Protein AF-A0A858BY61-F1 (afdb_monomer_lite)

Sequence (252 aa):
MSQEKNLLHLCENCLQGLHAVMDTAKPQSANPLLNQKLFLLETALSEFQKKHIDFEQICDRLSDALYITDKDGTATYANVAYQNLRHLITSSLEEKSYLEINNPQLGSDTYTAQVLAQVLQSGKPAQIQISLSKANQTAYISASPIFDELGVLQYAAAQGCLLPAAQTASSLQNTGVTASISHEKASTDQTGQAPYTPYLERSDYSLKKSVENFEREILLDTIAQYGSKRKAAAALKMDHSTLIKKCQRYGI

Foldseek 3Di:
DDPVVVVLVVLVVVLVVVVVVQVPDDPVPNDVVVVVVSVVSVVVSVVCVVPPDPVLVVQLPDLKWKWKDWLVRATDDTHPNVVVVLCLQCVDDPDDDDPDSRDSCPPVSPQQSVQQVCCSVVVAKWKKWKQRPVVNWIKIKIKHFDADPVRHTTMIMMIMDIDDDDDDDDDDDDPDTDIDIDDDPDDDDDDDDDPDPPPDDPPPDDVVNVVLVVVVVLLVVLCVVQVDLCVSCVVVVHDSVVSVVSCVVNVD

Radius of gyration: 27.89 Å; chains: 1; bounding box: 69×52×68 Å

Organism: NCBI:txid433296

Structure (mmCIF, N/CA/C/O backbone):
data_AF-A0A858BY61-F1
#
_entry.id   AF-A0A858BY61-F1
#
loop_
_atom_site.group_PDB
_atom_site.id
_atom_site.type_symbol
_atom_site.label_atom_id
_atom_site.label_alt_id
_atom_site.label_comp_id
_atom_site.label_asym_id
_atom_site.label_entity_id
_atom_site.label_seq_id
_atom_site.pdbx_PDB_ins_code
_atom_site.Cartn_x
_atom_site.Cartn_y
_atom_site.Cartn_z
_atom_site.occupancy
_atom_site.B_iso_or_equiv
_atom_site.auth_seq_id
_atom_site.auth_comp_id
_atom_site.auth_asym_id
_atom_site.auth_atom_id
_atom_site.pdbx_PDB_model_num
ATOM 1 N N . MET A 1 1 ? 6.597 15.487 4.821 1.00 48.22 1 MET A N 1
ATOM 2 C CA . MET A 1 1 ? 5.934 14.750 5.919 1.00 48.22 1 MET A CA 1
ATOM 3 C C . MET A 1 1 ? 4.980 13.776 5.266 1.00 48.22 1 MET A C 1
ATOM 5 O O . MET A 1 1 ? 4.240 14.224 4.398 1.00 48.22 1 MET A O 1
ATOM 9 N N . SER A 1 2 ? 5.029 12.499 5.651 1.00 65.12 2 SER A N 1
ATOM 10 C CA . SER A 1 2 ? 4.109 11.480 5.135 1.00 65.12 2 SER A CA 1
ATOM 11 C C . SER A 1 2 ? 2.648 11.879 5.378 1.00 65.12 2 SER A C 1
ATOM 13 O O . SER A 1 2 ? 2.346 12.531 6.385 1.00 65.12 2 SER A O 1
ATOM 15 N N . GLN A 1 3 ? 1.739 11.494 4.476 1.00 66.62 3 GLN A N 1
ATOM 16 C CA . GLN A 1 3 ? 0.297 11.749 4.614 1.00 66.62 3 GLN A CA 1
ATOM 17 C C . GLN A 1 3 ? -0.254 11.242 5.958 1.00 66.62 3 GLN A C 1
ATOM 19 O O . GLN A 1 3 ? -1.082 11.909 6.578 1.00 66.62 3 GLN A O 1
ATOM 24 N N . GLU A 1 4 ? 0.272 10.123 6.458 1.00 70.31 4 GLU A N 1
ATOM 25 C CA . GLU A 1 4 ? -0.122 9.530 7.739 1.00 70.31 4 GLU A CA 1
ATOM 26 C C . GLU A 1 4 ? 0.279 10.405 8.935 1.00 70.31 4 GLU A C 1
ATOM 28 O O . GLU A 1 4 ? -0.506 10.588 9.864 1.00 70.31 4 GLU A O 1
ATOM 33 N N . LYS A 1 5 ? 1.464 11.032 8.889 1.00 71.94 5 LYS A N 1
ATOM 34 C CA . LYS A 1 5 ? 1.922 11.967 9.934 1.00 71.94 5 LYS A CA 1
ATOM 35 C C . LYS A 1 5 ? 1.088 13.245 9.968 1.00 71.94 5 LYS A C 1
ATOM 37 O O . LYS A 1 5 ? 0.823 13.765 11.049 1.00 71.94 5 LYS A O 1
ATOM 42 N N . ASN A 1 6 ? 0.643 13.730 8.809 1.00 74.19 6 ASN A N 1
ATOM 43 C CA . ASN A 1 6 ? -0.253 14.886 8.739 1.00 74.19 6 ASN A CA 1
ATOM 44 C C . ASN A 1 6 ? -1.627 14.566 9.344 1.00 74.19 6 ASN A C 1
ATOM 46 O O . ASN A 1 6 ? -2.168 15.381 10.090 1.00 74.19 6 ASN A O 1
ATOM 50 N N . LEU A 1 7 ? -2.174 13.380 9.049 1.00 77.50 7 LEU A N 1
ATOM 51 C CA . LEU A 1 7 ?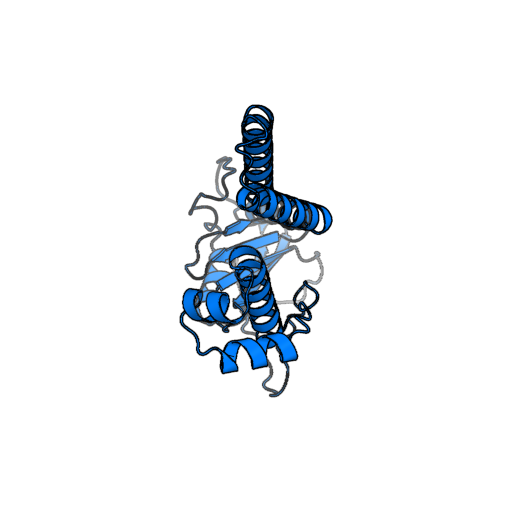 -3.442 12.927 9.620 1.00 77.50 7 LEU A CA 1
ATOM 52 C C . LEU A 1 7 ? -3.334 12.750 11.139 1.00 77.50 7 LEU A C 1
ATOM 54 O O . LEU A 1 7 ? -4.205 13.216 11.869 1.00 77.50 7 LEU A O 1
ATOM 58 N N . LEU A 1 8 ? -2.240 12.151 11.617 1.00 79.94 8 LEU A N 1
ATOM 59 C CA . LEU A 1 8 ? -1.971 11.999 13.044 1.00 79.94 8 LEU A CA 1
ATOM 60 C C . LEU A 1 8 ? -1.918 13.356 13.755 1.00 79.94 8 LEU A C 1
ATOM 62 O O . LEU A 1 8 ? -2.596 13.558 14.760 1.00 79.94 8 LEU A O 1
ATOM 66 N N . HIS A 1 9 ? -1.169 14.305 13.192 1.00 80.56 9 HIS A N 1
ATOM 67 C CA . HIS A 1 9 ? -1.045 15.643 13.754 1.00 80.56 9 HIS A CA 1
ATOM 68 C C . HIS A 1 9 ? -2.387 16.391 13.762 1.00 80.56 9 HIS A C 1
ATOM 70 O O . HIS A 1 9 ? -2.724 17.067 14.733 1.00 80.56 9 HIS A O 1
ATOM 76 N N . LEU A 1 10 ? -3.199 16.236 12.710 1.00 81.69 10 LEU A N 1
ATOM 77 C CA . LEU A 1 10 ? -4.560 16.771 12.679 1.00 81.69 10 LEU A CA 1
ATOM 78 C C . LEU A 1 10 ? -5.419 16.170 13.801 1.00 81.69 10 LEU A C 1
ATOM 80 O O . LEU A 1 10 ? -6.094 16.913 14.512 1.00 81.69 10 LEU A O 1
ATOM 84 N N . CYS A 1 11 ? -5.371 14.850 13.986 1.00 81.25 11 CYS A N 1
ATOM 85 C CA . CYS A 1 11 ? -6.100 14.167 15.050 1.00 81.25 11 CYS A CA 1
ATOM 86 C C . CYS A 1 11 ? -5.673 14.645 16.446 1.00 81.25 11 CYS A C 1
ATOM 88 O O . CYS A 1 11 ? -6.544 14.918 17.270 1.00 81.25 11 CYS A O 1
ATOM 90 N N . GLU A 1 12 ? -4.372 14.803 16.698 1.00 82.56 12 GLU A N 1
ATOM 91 C CA . GLU A 1 12 ? -3.832 15.352 17.951 1.00 82.56 12 GLU A CA 1
ATOM 92 C C . GLU A 1 12 ? -4.334 16.775 18.215 1.00 82.56 12 GLU A C 1
ATOM 94 O O . GLU A 1 12 ? -4.811 17.074 19.311 1.00 82.56 12 GLU A O 1
ATOM 99 N N . ASN A 1 13 ? -4.288 17.638 17.197 1.00 82.25 13 ASN A N 1
ATOM 100 C CA . ASN A 1 13 ? -4.757 19.018 17.298 1.00 82.25 13 ASN A CA 1
ATOM 101 C C . ASN A 1 13 ? -6.265 19.081 17.590 1.00 82.25 13 ASN A C 1
ATOM 103 O O . ASN A 1 13 ? -6.707 19.860 18.438 1.00 82.25 13 ASN A O 1
ATOM 107 N N . CYS A 1 14 ? -7.067 18.237 16.932 1.00 79.69 14 CYS A N 1
ATOM 108 C CA . CYS A 1 14 ? -8.494 18.117 17.226 1.00 79.69 14 CYS A CA 1
ATOM 109 C C . CYS A 1 14 ? -8.743 17.642 18.665 1.00 79.69 14 CYS A C 1
ATOM 111 O O . CYS A 1 14 ? -9.635 18.166 19.331 1.00 79.69 14 CYS A O 1
ATOM 113 N N . LEU A 1 15 ? -7.948 16.691 19.158 1.00 81.62 15 LEU A N 1
ATOM 114 C CA . LEU A 1 15 ? -8.041 16.174 20.523 1.00 81.62 15 LEU A CA 1
ATOM 115 C C . LEU A 1 15 ? -7.732 17.241 21.571 1.00 81.62 15 LEU A C 1
ATOM 117 O O . LEU A 1 15 ? -8.506 17.421 22.508 1.00 81.62 15 LEU A O 1
ATOM 121 N N . GLN A 1 16 ? -6.651 17.998 21.378 1.00 82.25 16 GLN A N 1
ATOM 122 C CA . GLN A 1 16 ? -6.298 19.119 22.251 1.00 82.25 16 GLN A CA 1
ATOM 123 C C . GLN A 1 16 ? -7.399 20.188 22.277 1.00 82.25 16 GLN A C 1
ATOM 125 O O . GLN A 1 16 ? -7.751 20.691 23.344 1.00 82.25 16 GLN A O 1
ATOM 130 N N . GLY A 1 17 ? -7.989 20.498 21.117 1.00 78.81 17 GLY A N 1
ATOM 131 C CA . GLY A 1 17 ? -9.119 21.424 21.025 1.00 78.81 17 GLY A CA 1
ATOM 132 C C . GLY A 1 17 ? -10.359 20.930 21.777 1.00 78.81 17 GLY A C 1
ATOM 133 O O . GLY A 1 17 ? -11.008 21.711 22.472 1.00 78.81 17 GLY A O 1
ATOM 134 N N . LEU A 1 18 ? -10.673 19.634 21.684 1.00 78.75 18 LEU A N 1
ATOM 135 C CA . LEU A 1 18 ? -11.795 19.026 22.405 1.00 78.75 18 LEU A CA 1
ATOM 136 C C . LEU A 1 18 ? -11.588 19.048 23.924 1.00 78.75 18 LEU A C 1
ATOM 138 O O . LEU A 1 18 ? -12.524 19.393 24.644 1.00 78.75 18 LEU A O 1
ATOM 142 N N . HIS A 1 19 ? -10.372 18.764 24.400 1.00 77.56 19 HIS A N 1
ATOM 143 C CA . HIS A 1 19 ? -10.018 18.884 25.820 1.00 77.56 19 HIS A CA 1
ATOM 144 C C . HIS A 1 19 ? -10.221 20.302 26.343 1.00 77.56 19 HIS A C 1
ATOM 146 O O . HIS A 1 19 ? -10.918 20.492 27.334 1.00 77.56 19 HIS A O 1
ATOM 152 N N . ALA A 1 20 ? -9.731 21.314 25.624 1.00 78.88 20 ALA A N 1
ATOM 153 C CA . ALA A 1 20 ? -9.897 22.711 26.026 1.00 78.88 20 ALA A CA 1
ATOM 154 C C . ALA A 1 20 ? -11.379 23.135 26.129 1.00 78.88 20 ALA A C 1
ATOM 156 O O . ALA A 1 20 ? -11.766 23.900 27.017 1.00 78.88 20 ALA A O 1
ATOM 157 N N . VAL A 1 21 ? -12.237 22.626 25.238 1.00 76.50 21 VAL A N 1
ATOM 158 C CA . VAL A 1 21 ? -13.689 22.875 25.289 1.00 76.50 21 VAL A CA 1
ATOM 159 C C . VAL A 1 21 ? -14.344 22.129 26.456 1.00 76.50 21 VAL A C 1
ATOM 161 O O . VAL A 1 21 ? -15.248 22.663 27.097 1.00 76.50 21 VAL A O 1
ATOM 164 N N . MET A 1 22 ? -13.893 20.914 26.765 1.00 70.94 22 MET A N 1
ATOM 165 C CA . MET A 1 22 ? -14.404 20.147 27.902 1.00 70.94 22 MET A CA 1
ATOM 166 C C . MET A 1 22 ? -13.992 20.740 29.250 1.00 70.94 22 MET A C 1
ATOM 168 O O . MET A 1 22 ? -14.831 20.825 30.145 1.00 70.94 22 MET A O 1
ATOM 172 N N . ASP A 1 23 ? -12.755 21.216 29.377 1.00 71.50 23 ASP A N 1
ATOM 173 C CA . ASP A 1 23 ? -12.234 21.834 30.602 1.00 71.50 23 ASP A CA 1
ATOM 174 C C . ASP A 1 23 ? -12.918 23.172 30.922 1.00 71.50 23 ASP A C 1
ATOM 176 O O . ASP A 1 23 ? -13.022 23.579 32.081 1.00 71.50 23 ASP A O 1
ATOM 180 N N . THR A 1 24 ? -13.424 23.863 29.896 1.00 71.62 24 THR A N 1
ATOM 181 C CA . THR A 1 24 ? -14.172 25.122 30.041 1.00 71.62 24 THR A CA 1
ATOM 182 C C . THR A 1 24 ? -15.675 24.915 30.274 1.00 71.62 24 THR A C 1
ATOM 184 O O . THR A 1 24 ? -16.364 25.841 30.718 1.00 71.62 24 THR A O 1
ATOM 187 N N . ALA A 1 25 ? -16.204 23.709 30.040 1.00 62.19 25 ALA A N 1
ATOM 188 C CA . ALA A 1 25 ? -17.599 23.369 30.298 1.00 62.19 25 ALA A CA 1
ATOM 189 C C . ALA A 1 25 ? -17.826 23.044 31.789 1.00 62.19 25 ALA A C 1
ATOM 191 O O . ALA A 1 25 ? -17.128 22.235 32.392 1.00 62.19 25 ALA A O 1
ATOM 192 N N . LYS A 1 26 ? -18.842 23.654 32.422 1.00 57.12 26 LYS A N 1
ATOM 193 C CA . LYS A 1 26 ? -19.169 23.379 33.837 1.00 57.12 26 LYS A CA 1
ATOM 194 C C . LYS A 1 26 ? -19.436 21.873 34.062 1.00 57.12 26 LYS A C 1
ATOM 196 O O . LYS A 1 26 ? -20.177 21.273 33.273 1.00 57.12 26 LYS A O 1
ATOM 201 N N . PRO A 1 27 ? -18.977 21.284 35.187 1.00 54.31 27 PRO A N 1
ATOM 202 C CA . PRO A 1 27 ? -18.987 19.833 35.437 1.00 54.31 27 PRO A CA 1
ATOM 203 C C . PRO A 1 27 ? -20.379 19.177 35.447 1.00 54.31 27 PRO A C 1
ATOM 205 O O . PRO A 1 27 ? -20.492 17.968 35.288 1.00 54.31 27 PRO A O 1
ATOM 208 N N . GLN A 1 28 ? -21.459 19.954 35.576 1.00 49.53 28 GLN A N 1
ATOM 209 C CA . GLN A 1 28 ? -22.841 19.453 35.525 1.00 49.53 28 GLN A CA 1
ATOM 210 C C . GLN A 1 28 ? -23.359 19.182 34.094 1.00 49.53 28 GLN A C 1
ATOM 212 O O . GLN A 1 28 ? -24.451 18.645 33.941 1.00 49.53 28 GLN A O 1
ATOM 217 N N . SER A 1 29 ? -22.591 19.538 33.053 1.00 53.06 29 SER A N 1
ATOM 218 C CA . SER A 1 29 ? -22.928 19.326 31.630 1.00 53.06 29 SER A CA 1
ATOM 219 C C . SER A 1 29 ? -22.009 18.332 30.908 1.00 53.06 29 SER A C 1
ATOM 221 O O . SER A 1 29 ? -22.183 18.098 29.711 1.00 53.06 29 SER A O 1
ATOM 223 N N . ALA A 1 30 ? -21.041 17.743 31.622 1.00 56.12 30 ALA A N 1
ATOM 224 C CA . ALA A 1 30 ? -20.099 16.779 31.066 1.00 56.12 30 ALA A CA 1
ATOM 225 C C . ALA A 1 30 ? -20.862 15.546 30.565 1.00 56.12 30 ALA A C 1
ATOM 227 O O . ALA A 1 30 ? -21.375 14.747 31.347 1.00 56.12 30 ALA A O 1
ATOM 228 N N . ASN A 1 31 ? -20.984 15.425 29.245 1.00 67.69 31 ASN A N 1
ATOM 229 C CA . ASN A 1 31 ? -21.703 14.334 28.612 1.00 67.69 31 ASN A CA 1
ATOM 230 C C . ASN A 1 31 ? -20.851 13.052 28.730 1.00 67.69 31 ASN A C 1
ATOM 232 O O . ASN A 1 31 ? -19.810 12.971 28.076 1.00 67.69 31 ASN A O 1
ATOM 236 N N . PRO A 1 32 ? -21.250 12.045 29.529 1.00 68.31 32 PRO A N 1
ATOM 237 C CA . PRO A 1 32 ? -20.443 10.841 29.747 1.00 68.31 32 PRO A CA 1
ATOM 238 C C . PRO A 1 32 ? -20.153 10.080 28.445 1.00 68.31 32 PRO A C 1
ATOM 240 O O . PRO A 1 32 ? -19.083 9.492 28.303 1.00 68.31 32 PRO A O 1
ATOM 243 N N . LEU A 1 33 ? -21.051 10.172 27.457 1.00 67.81 33 LEU A N 1
ATOM 244 C CA . LEU A 1 33 ? -20.854 9.609 26.121 1.00 67.81 33 LEU A CA 1
ATOM 245 C C . LEU A 1 33 ? -19.715 10.306 25.358 1.00 67.81 33 LEU A C 1
ATOM 247 O O . LEU A 1 33 ? -18.998 9.665 24.593 1.00 67.81 33 LEU A O 1
ATOM 251 N N . LEU A 1 34 ? -19.544 11.618 25.547 1.00 71.50 34 LEU A N 1
ATOM 252 C CA . LEU A 1 34 ? -18.467 12.378 24.912 1.00 71.50 34 LEU A CA 1
ATOM 253 C C . LEU A 1 34 ? -17.109 11.992 25.510 1.00 71.50 34 LEU A C 1
ATOM 255 O O . LEU A 1 34 ? -16.178 11.727 24.756 1.00 71.50 34 LEU A O 1
ATOM 259 N N . ASN A 1 35 ? -17.030 11.856 26.838 1.00 69.81 35 ASN A N 1
ATOM 260 C CA . ASN A 1 35 ? -15.817 11.407 27.531 1.00 69.81 35 ASN A CA 1
ATOM 261 C C . ASN A 1 35 ? -15.410 9.989 27.108 1.00 69.81 35 ASN A C 1
ATOM 263 O O . ASN A 1 35 ? -14.238 9.730 26.852 1.00 69.81 35 ASN A O 1
ATOM 267 N N . GLN A 1 36 ? -16.381 9.080 26.983 1.00 71.94 36 GLN A N 1
ATOM 268 C CA . GLN A 1 36 ? -16.137 7.721 26.497 1.00 71.94 36 GLN A CA 1
ATOM 269 C C . GLN A 1 36 ? -15.587 7.724 25.064 1.00 71.94 36 GLN A C 1
ATOM 271 O O . GLN A 1 36 ? -14.609 7.037 24.777 1.00 71.94 36 GLN A O 1
ATOM 276 N N . LYS A 1 37 ? -16.181 8.515 24.160 1.00 75.56 37 LYS A N 1
ATOM 277 C CA . LYS A 1 37 ? -15.697 8.633 22.776 1.00 75.56 37 LYS A CA 1
ATOM 278 C C . LYS A 1 37 ? -14.300 9.246 22.693 1.00 75.56 37 LYS A C 1
ATOM 280 O O . LYS A 1 37 ? -13.506 8.796 21.871 1.00 75.56 37 LYS A O 1
ATOM 285 N N . LEU A 1 38 ? -14.003 10.235 23.535 1.00 77.62 38 LEU A N 1
ATOM 286 C CA . LEU A 1 38 ? -12.684 10.859 23.597 1.00 77.62 38 LEU A CA 1
ATOM 287 C C . LEU A 1 38 ? -11.625 9.849 24.040 1.00 77.62 38 LEU A C 1
ATOM 289 O O . LEU A 1 38 ? -10.630 9.674 23.348 1.00 77.62 38 LEU A O 1
ATOM 293 N N . PHE A 1 39 ? -11.902 9.099 25.107 1.00 74.62 39 PHE A N 1
ATOM 294 C CA . PHE A 1 39 ? -11.016 8.046 25.599 1.00 74.62 39 PHE A CA 1
ATOM 295 C C . PHE A 1 39 ? -10.723 6.966 24.542 1.00 74.62 39 PHE A C 1
ATOM 297 O O . PHE A 1 39 ? -9.579 6.534 24.385 1.00 74.62 39 PHE A O 1
ATOM 304 N N . LEU A 1 40 ? -11.740 6.533 23.785 1.00 74.94 40 LEU A N 1
ATOM 305 C CA . LEU A 1 40 ? -11.555 5.569 22.692 1.00 74.94 40 LEU A CA 1
ATOM 306 C C . LEU A 1 40 ? -10.652 6.129 21.585 1.00 74.94 40 LEU A C 1
ATOM 308 O O . LEU A 1 40 ? -9.782 5.415 21.089 1.00 74.94 40 LEU A O 1
ATOM 312 N N . LEU A 1 41 ? -10.833 7.402 21.223 1.00 79.06 41 LEU A N 1
ATOM 313 C CA . LEU A 1 41 ? -10.005 8.072 20.221 1.00 79.06 41 LEU A CA 1
ATOM 314 C C . LEU A 1 41 ? -8.549 8.214 20.691 1.00 79.06 41 LEU A C 1
ATOM 316 O O . LEU A 1 41 ? -7.634 7.916 19.929 1.00 79.06 41 LEU A O 1
ATOM 320 N N . GLU A 1 42 ? -8.329 8.612 21.945 1.00 77.94 42 GLU A N 1
ATOM 321 C CA . GLU A 1 42 ? -6.993 8.704 22.553 1.00 77.94 42 GLU A CA 1
ATOM 322 C C . GLU A 1 42 ? -6.284 7.356 22.584 1.00 77.94 42 GLU A C 1
ATOM 324 O O . GLU A 1 42 ? -5.109 7.256 22.231 1.00 77.94 42 GLU A O 1
ATOM 329 N N . THR A 1 43 ? -7.009 6.311 22.985 1.00 76.75 43 THR A N 1
ATOM 330 C CA . THR A 1 43 ? -6.475 4.950 23.041 1.00 76.75 43 THR A CA 1
ATOM 331 C C . THR A 1 43 ? -6.068 4.488 21.645 1.00 76.75 43 THR A C 1
ATOM 333 O O . THR A 1 43 ? -4.935 4.049 21.460 1.00 76.75 43 THR A O 1
ATOM 336 N N . ALA A 1 44 ? -6.943 4.661 20.649 1.00 76.31 44 ALA A N 1
ATOM 337 C CA . ALA A 1 44 ? -6.660 4.289 19.265 1.00 76.31 44 ALA A CA 1
ATOM 338 C C . ALA A 1 44 ? -5.457 5.054 18.686 1.00 76.31 44 ALA A C 1
ATOM 340 O O . ALA A 1 44 ? -4.604 4.452 18.037 1.00 76.31 44 ALA A O 1
ATOM 341 N N . LEU A 1 45 ? -5.342 6.359 18.953 1.00 81.38 45 LEU A N 1
ATOM 342 C CA . LEU A 1 45 ? -4.200 7.159 18.498 1.00 81.38 45 LEU A CA 1
ATOM 343 C C . LEU A 1 45 ? -2.903 6.772 19.204 1.00 81.38 45 LEU A C 1
ATOM 345 O O . LEU A 1 45 ? -1.869 6.671 18.550 1.00 81.38 45 LEU A O 1
ATOM 349 N N . SER A 1 46 ? -2.946 6.504 20.512 1.00 77.12 46 SER A N 1
ATOM 350 C CA . SER A 1 46 ? -1.774 6.036 21.257 1.00 77.12 46 SER A CA 1
ATOM 351 C C . SER A 1 46 ? -1.299 4.672 20.758 1.00 77.12 46 SER A C 1
ATOM 353 O O . SER A 1 46 ? -0.096 4.448 20.613 1.00 77.12 46 SER A O 1
ATOM 355 N N . GLU A 1 47 ? -2.224 3.750 20.479 1.00 77.94 47 GLU A N 1
ATOM 356 C CA . GLU A 1 47 ? -1.890 2.454 19.887 1.00 77.94 47 GLU A CA 1
ATOM 357 C C . GLU A 1 47 ? -1.310 2.603 18.484 1.00 77.94 47 GLU A C 1
ATOM 359 O O . GLU A 1 47 ? -0.291 1.974 18.189 1.00 77.94 47 GLU A O 1
ATOM 364 N N . PHE A 1 48 ? -1.911 3.461 17.654 1.00 78.44 48 PHE A N 1
ATOM 365 C CA . PHE A 1 48 ? -1.395 3.764 16.328 1.00 78.44 48 PHE A CA 1
ATOM 366 C C . PHE A 1 48 ? 0.028 4.313 16.428 1.00 78.44 48 PHE A C 1
ATOM 368 O O . PHE A 1 48 ? 0.927 3.709 15.869 1.00 78.44 48 PHE A O 1
ATOM 375 N N . GLN A 1 49 ? 0.286 5.355 17.222 1.00 77.38 49 GLN A N 1
ATOM 376 C CA . GLN A 1 49 ? 1.629 5.924 17.411 1.00 77.38 49 GLN A CA 1
ATOM 377 C C . GLN A 1 49 ? 2.675 4.897 17.857 1.00 77.38 49 GLN A C 1
ATOM 379 O O . GLN A 1 49 ? 3.809 4.928 17.387 1.00 77.38 49 GLN A O 1
ATOM 384 N N . LYS A 1 50 ? 2.314 3.991 18.774 1.00 77.81 50 LYS A N 1
ATOM 385 C CA . LYS A 1 50 ? 3.240 2.971 19.294 1.00 77.81 50 LYS A CA 1
ATOM 386 C C . LYS A 1 50 ? 3.587 1.904 18.262 1.00 77.81 50 LYS A C 1
ATOM 388 O O . LYS A 1 50 ? 4.690 1.369 18.305 1.00 77.81 50 LYS A O 1
ATOM 393 N N . LYS A 1 51 ? 2.632 1.547 17.402 1.00 79.38 51 LYS A N 1
ATOM 394 C CA . LYS A 1 51 ? 2.777 0.473 16.408 1.00 79.38 51 LYS A CA 1
ATOM 395 C C . LYS A 1 51 ? 3.072 0.993 15.002 1.00 79.38 51 LYS A C 1
ATOM 397 O O . LYS A 1 51 ? 3.340 0.189 14.115 1.00 79.38 51 LYS A O 1
ATOM 402 N N . HIS A 1 52 ? 2.994 2.305 14.790 1.00 80.88 52 HIS A N 1
ATOM 403 C CA . HIS A 1 52 ? 3.154 2.929 13.485 1.00 80.88 52 HIS A CA 1
ATOM 404 C C . HIS A 1 52 ? 4.574 2.721 12.971 1.00 80.88 52 HIS A C 1
ATOM 406 O O . HIS A 1 52 ? 5.558 2.995 13.658 1.00 80.88 52 HIS A O 1
ATOM 412 N N . ILE A 1 53 ? 4.655 2.237 11.737 1.00 81.69 53 ILE A N 1
ATOM 413 C CA . ILE A 1 53 ? 5.890 2.112 10.982 1.00 81.69 53 ILE A CA 1
ATOM 414 C C . ILE A 1 53 ? 5.732 3.012 9.763 1.00 81.69 53 ILE A C 1
ATOM 416 O O . ILE A 1 53 ? 4.848 2.799 8.938 1.00 81.69 53 ILE A O 1
ATOM 420 N N . ASP A 1 54 ? 6.603 4.011 9.650 1.00 82.94 54 ASP A N 1
ATOM 421 C CA . ASP A 1 54 ? 6.636 4.916 8.504 1.00 82.94 54 ASP A CA 1
ATOM 422 C C . ASP A 1 54 ? 7.298 4.209 7.308 1.00 82.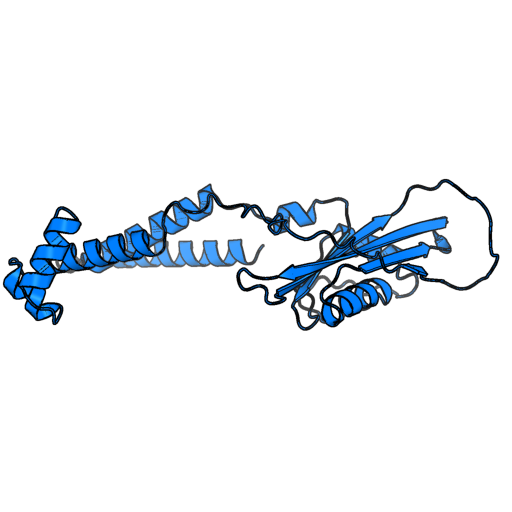94 54 ASP A C 1
ATOM 424 O O . ASP A 1 54 ? 8.511 4.293 7.095 1.00 82.94 54 ASP A O 1
ATOM 428 N N . PHE A 1 55 ? 6.499 3.448 6.557 1.00 84.38 55 PHE A N 1
ATOM 429 C CA . PHE A 1 55 ? 6.976 2.707 5.388 1.00 84.38 55 PHE A CA 1
ATOM 430 C C . PHE A 1 55 ? 7.490 3.625 4.281 1.00 84.38 55 PHE A C 1
ATOM 432 O O . PHE A 1 55 ? 8.424 3.235 3.586 1.00 84.38 55 PHE A O 1
ATOM 439 N N . GLU A 1 56 ? 6.942 4.835 4.146 1.00 84.56 56 GLU A N 1
ATOM 440 C CA . GLU A 1 56 ? 7.437 5.845 3.206 1.00 84.56 56 GLU A CA 1
ATOM 441 C C . GLU A 1 56 ? 8.891 6.197 3.545 1.00 84.56 56 GLU A C 1
ATOM 443 O O . GLU A 1 56 ? 9.779 6.063 2.705 1.00 84.56 56 GLU A O 1
ATOM 448 N N . GLN A 1 57 ? 9.172 6.502 4.818 1.00 84.94 57 GLN A N 1
ATOM 449 C CA . GLN A 1 57 ? 10.532 6.777 5.284 1.00 84.94 57 GLN A CA 1
ATOM 450 C C . GLN A 1 57 ? 11.482 5.580 5.122 1.00 84.94 57 GLN A C 1
ATOM 452 O O . GLN A 1 57 ? 12.668 5.778 4.839 1.00 84.94 57 GLN A O 1
ATOM 457 N N . ILE A 1 58 ? 11.005 4.352 5.341 1.00 89.00 58 ILE A N 1
ATOM 458 C CA . ILE A 1 58 ? 11.819 3.145 5.143 1.00 89.00 58 ILE A CA 1
ATOM 459 C C . ILE A 1 58 ? 12.149 2.973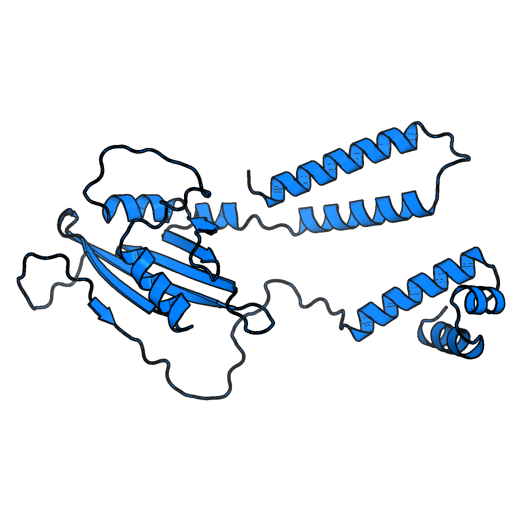 3.659 1.00 89.00 58 ILE A C 1
ATOM 461 O O . ILE A 1 58 ? 13.321 2.833 3.311 1.00 89.00 58 ILE A O 1
ATOM 465 N N . CYS A 1 59 ? 11.136 3.019 2.792 1.00 88.81 59 CYS A N 1
ATOM 466 C CA . CYS A 1 59 ? 11.280 2.814 1.353 1.00 88.81 59 CYS A CA 1
ATOM 467 C C . CYS A 1 59 ? 12.138 3.901 0.693 1.00 88.81 59 CYS A C 1
ATOM 469 O O . CYS A 1 59 ? 12.930 3.593 -0.201 1.00 88.81 59 CYS A O 1
ATOM 471 N N . ASP A 1 60 ? 12.073 5.139 1.191 1.00 87.06 60 ASP A N 1
ATOM 472 C CA . ASP A 1 60 ? 12.916 6.256 0.746 1.00 87.06 60 ASP A CA 1
ATOM 473 C C . ASP A 1 60 ? 14.411 6.019 0.985 1.00 87.06 60 ASP A C 1
ATOM 475 O O . ASP A 1 60 ? 15.247 6.608 0.299 1.00 87.06 60 ASP A O 1
ATOM 479 N N . ARG A 1 61 ? 14.761 5.159 1.950 1.00 88.62 61 ARG A N 1
ATOM 480 C CA . ARG A 1 61 ? 16.150 4.821 2.293 1.00 88.62 61 ARG A CA 1
ATOM 481 C C . ARG A 1 61 ? 16.646 3.518 1.671 1.00 88.62 61 ARG A C 1
ATOM 483 O O . ARG A 1 61 ? 17.821 3.193 1.849 1.00 88.62 61 ARG A O 1
ATOM 490 N N . LEU A 1 62 ? 15.791 2.769 0.976 1.00 89.94 62 LEU A N 1
ATOM 491 C CA . LEU A 1 62 ? 16.209 1.557 0.275 1.00 89.94 62 LEU A CA 1
ATOM 492 C C . LEU A 1 62 ? 17.096 1.907 -0.927 1.00 89.94 62 LEU A C 1
ATOM 494 O O . LEU A 1 62 ? 16.896 2.923 -1.590 1.00 89.94 62 LEU A O 1
ATOM 498 N N . SER A 1 63 ? 18.090 1.056 -1.196 1.00 88.56 63 SER A N 1
ATOM 499 C CA . SER A 1 63 ? 19.018 1.219 -2.325 1.00 88.56 63 SER A CA 1
ATOM 500 C C . SER A 1 63 ? 18.357 0.991 -3.678 1.00 88.56 63 SER A C 1
ATOM 502 O O . SER A 1 63 ? 18.794 1.551 -4.682 1.00 88.56 63 SER A O 1
ATOM 504 N N . ASP A 1 64 ? 17.334 0.146 -3.699 1.00 89.06 64 ASP A N 1
ATOM 505 C CA . ASP A 1 64 ? 16.668 -0.283 -4.916 1.00 89.06 64 ASP A CA 1
ATOM 506 C C . ASP A 1 64 ? 15.617 0.745 -5.317 1.00 89.06 64 ASP A C 1
ATOM 508 O O . ASP A 1 64 ? 14.901 1.295 -4.477 1.00 89.06 64 ASP A O 1
ATOM 512 N N . ALA A 1 65 ? 15.526 1.005 -6.619 1.00 90.44 65 ALA A N 1
ATOM 513 C CA . ALA A 1 65 ? 14.516 1.888 -7.167 1.00 90.44 65 ALA A CA 1
ATOM 514 C C . ALA A 1 65 ? 13.139 1.263 -6.971 1.00 90.44 65 ALA A C 1
ATOM 516 O O . ALA A 1 65 ? 12.924 0.141 -7.413 1.00 90.44 65 ALA A O 1
ATOM 517 N N . LEU A 1 66 ? 12.213 1.992 -6.354 1.00 92.00 66 LEU A N 1
ATOM 518 C CA . LEU A 1 66 ? 10.825 1.582 -6.180 1.00 92.00 66 LEU A CA 1
ATOM 519 C C . LEU A 1 66 ? 9.900 2.596 -6.841 1.00 92.00 66 LEU A C 1
ATOM 521 O O . LEU A 1 66 ? 10.030 3.801 -6.615 1.00 92.00 66 LEU A O 1
ATOM 525 N N . TYR A 1 67 ? 8.948 2.091 -7.618 1.00 89.19 67 TYR A N 1
ATOM 526 C CA . TYR A 1 67 ? 7.906 2.881 -8.259 1.00 89.19 67 TYR A CA 1
ATOM 527 C C . TYR A 1 67 ? 6.582 2.126 -8.215 1.00 89.19 67 TYR A C 1
ATOM 529 O O . TYR A 1 67 ? 6.510 0.976 -8.637 1.00 89.19 67 TYR A O 1
ATOM 537 N N . ILE A 1 68 ? 5.533 2.757 -7.704 1.00 90.44 68 ILE A N 1
ATOM 538 C CA . ILE A 1 68 ? 4.226 2.131 -7.504 1.00 90.44 68 ILE A CA 1
ATOM 539 C C . ILE A 1 68 ? 3.171 2.954 -8.231 1.00 90.44 68 ILE A C 1
ATOM 541 O O . ILE A 1 68 ? 3.182 4.187 -8.171 1.00 90.44 68 ILE A O 1
ATOM 545 N N . THR A 1 69 ? 2.250 2.264 -8.898 1.00 86.38 69 THR A N 1
ATOM 546 C CA . THR A 1 69 ? 1.043 2.852 -9.477 1.00 86.38 69 THR A CA 1
ATOM 547 C C . THR A 1 69 ? -0.203 2.244 -8.865 1.00 86.38 69 THR A C 1
ATOM 549 O O . THR A 1 69 ? -0.184 1.103 -8.400 1.00 86.38 69 THR A O 1
ATOM 552 N N . ASP A 1 70 ? -1.312 2.971 -8.926 1.00 86.44 70 ASP A N 1
ATOM 553 C CA . ASP A 1 70 ? -2.632 2.371 -8.779 1.00 86.44 70 ASP A CA 1
ATOM 554 C C . ASP A 1 70 ? -2.972 1.459 -9.975 1.00 86.44 70 ASP A C 1
ATOM 556 O O . ASP A 1 70 ? -2.216 1.329 -10.948 1.00 86.44 70 ASP A O 1
ATOM 560 N N . LYS A 1 71 ? -4.130 0.803 -9.882 1.00 86.25 71 LYS A N 1
ATOM 561 C CA . LYS A 1 71 ? -4.700 -0.060 -10.926 1.00 86.25 71 LYS A CA 1
ATOM 562 C C . LYS A 1 71 ? -4.957 0.641 -12.269 1.00 86.25 71 LYS A C 1
ATOM 564 O O . LYS A 1 71 ? -5.075 -0.044 -13.281 1.00 86.25 71 LYS A O 1
ATOM 569 N N . ASP A 1 72 ? -5.062 1.970 -12.278 1.00 82.75 72 ASP A N 1
ATOM 570 C CA . ASP A 1 72 ? -5.320 2.780 -13.471 1.00 82.75 72 ASP A CA 1
ATOM 571 C C . ASP A 1 72 ? -4.003 3.291 -14.097 1.00 82.75 72 ASP A C 1
ATOM 573 O O . ASP A 1 72 ? -4.009 3.938 -15.146 1.00 82.75 72 ASP A O 1
ATOM 577 N N . GLY A 1 73 ? -2.858 2.954 -13.490 1.00 76.69 73 GLY A N 1
ATOM 578 C CA . GLY A 1 73 ? -1.525 3.347 -13.943 1.00 76.69 73 GLY A CA 1
ATOM 579 C C . GLY A 1 73 ? -1.083 4.726 -13.453 1.00 76.69 73 GLY A C 1
ATOM 580 O O . GLY A 1 73 ? -0.054 5.229 -13.905 1.00 76.69 73 GLY A O 1
ATOM 581 N N . THR A 1 74 ? -1.817 5.339 -12.524 1.00 80.25 74 THR A N 1
ATOM 582 C CA . THR A 1 74 ? -1.427 6.610 -11.908 1.00 80.25 74 THR A CA 1
ATOM 583 C C . THR A 1 74 ? -0.353 6.358 -10.862 1.00 80.25 74 THR A C 1
ATOM 585 O O . THR A 1 74 ? -0.513 5.497 -10.000 1.00 80.25 74 THR A O 1
ATOM 588 N N . ALA A 1 75 ? 0.741 7.116 -10.913 1.00 81.94 75 ALA A N 1
ATOM 589 C CA . ALA A 1 75 ? 1.807 7.028 -9.922 1.00 81.94 75 ALA A CA 1
ATOM 590 C C . ALA A 1 75 ? 1.278 7.333 -8.512 1.00 81.94 75 ALA A C 1
ATOM 592 O O . ALA A 1 75 ? 0.644 8.364 -8.298 1.00 81.94 75 ALA A O 1
ATOM 593 N N . THR A 1 76 ? 1.570 6.456 -7.554 1.00 83.44 76 THR A N 1
ATOM 594 C CA . THR A 1 76 ? 1.207 6.626 -6.139 1.00 83.44 76 THR A CA 1
ATOM 595 C C . THR A 1 76 ? 2.429 6.793 -5.247 1.00 83.44 76 THR A C 1
ATOM 597 O O . THR A 1 76 ? 2.343 7.460 -4.218 1.00 83.44 76 THR A O 1
ATOM 600 N N . TYR A 1 77 ? 3.577 6.229 -5.633 1.00 86.06 77 TYR A N 1
ATOM 601 C CA . TYR A 1 77 ? 4.819 6.347 -4.874 1.00 86.06 77 TYR A CA 1
ATOM 602 C C . TYR A 1 77 ? 6.051 6.166 -5.765 1.00 86.06 77 TYR A C 1
ATOM 604 O O . TYR A 1 77 ? 6.053 5.347 -6.683 1.00 86.06 77 TYR A O 1
ATOM 612 N N . ALA A 1 78 ? 7.117 6.907 -5.467 1.00 86.12 78 ALA A N 1
ATOM 613 C CA . ALA A 1 78 ? 8.433 6.713 -6.059 1.00 86.12 78 ALA A CA 1
ATOM 614 C C . ALA A 1 78 ? 9.513 7.122 -5.055 1.00 86.12 78 ALA A C 1
ATOM 616 O O . ALA A 1 78 ? 9.506 8.260 -4.580 1.00 86.12 78 ALA A O 1
ATOM 617 N N . ASN A 1 79 ? 10.446 6.219 -4.759 1.00 87.44 79 ASN A N 1
ATOM 618 C CA . ASN A 1 79 ? 11.502 6.498 -3.789 1.00 87.44 79 ASN A CA 1
ATOM 619 C C . ASN A 1 79 ? 12.679 7.281 -4.405 1.00 87.44 79 ASN A C 1
ATOM 621 O O . ASN A 1 79 ? 12.779 7.477 -5.621 1.00 87.44 79 ASN A O 1
ATOM 625 N N . VAL A 1 80 ? 13.615 7.714 -3.557 1.00 86.94 80 VAL A N 1
ATOM 626 C CA . VAL A 1 80 ? 14.813 8.461 -3.984 1.00 86.94 80 VAL A CA 1
ATOM 627 C C . VAL A 1 80 ? 15.689 7.641 -4.941 1.00 86.94 80 VAL A C 1
ATOM 629 O O . VAL A 1 80 ? 16.196 8.171 -5.932 1.00 86.94 80 VAL A O 1
ATOM 632 N N . ALA A 1 81 ? 15.846 6.338 -4.694 1.00 88.12 81 ALA A N 1
ATOM 633 C CA . ALA A 1 81 ? 16.627 5.458 -5.561 1.00 88.12 81 ALA A CA 1
ATOM 634 C C . ALA A 1 81 ? 16.060 5.377 -6.988 1.00 88.12 81 ALA A C 1
ATOM 636 O O . ALA A 1 81 ? 16.828 5.354 -7.952 1.00 88.12 81 ALA A O 1
ATOM 637 N N . TYR A 1 82 ? 14.734 5.423 -7.146 1.00 88.31 82 TYR A N 1
ATOM 638 C CA . TYR A 1 82 ? 14.094 5.482 -8.457 1.00 88.31 82 TYR A CA 1
ATOM 639 C C . TYR A 1 82 ? 14.427 6.762 -9.212 1.00 88.31 82 TYR A C 1
ATOM 641 O O . TYR A 1 82 ? 14.756 6.703 -10.395 1.00 88.31 82 TYR A O 1
ATOM 649 N N . GLN A 1 83 ? 14.410 7.911 -8.536 1.00 81.69 83 GLN A N 1
ATOM 650 C CA . GLN A 1 83 ? 14.785 9.181 -9.160 1.00 81.69 83 GLN A CA 1
ATOM 651 C C . GLN A 1 83 ? 16.225 9.112 -9.690 1.00 81.69 83 GLN A C 1
ATOM 653 O O . GLN A 1 83 ? 16.476 9.432 -10.852 1.00 81.69 83 GLN A O 1
ATOM 658 N N . ASN A 1 84 ? 17.148 8.573 -8.887 1.00 83.75 84 ASN A N 1
ATOM 659 C CA . ASN A 1 84 ? 18.544 8.372 -9.281 1.00 83.75 84 ASN A CA 1
ATOM 660 C C . ASN A 1 84 ? 18.685 7.432 -10.490 1.00 83.75 84 ASN A C 1
ATOM 662 O O . ASN A 1 84 ? 19.387 7.758 -11.448 1.00 83.75 84 ASN A O 1
ATOM 666 N N . LEU A 1 85 ? 17.996 6.285 -10.476 1.00 81.00 85 LEU A N 1
ATOM 667 C CA . LEU A 1 85 ? 18.016 5.331 -11.587 1.00 81.00 85 LEU A CA 1
ATOM 668 C C . LEU A 1 85 ? 17.428 5.947 -12.867 1.00 81.00 85 LEU A C 1
ATOM 670 O O . LEU A 1 85 ? 18.009 5.817 -13.946 1.00 81.00 85 LEU A O 1
ATOM 674 N N . ARG A 1 86 ? 16.316 6.680 -12.751 1.00 78.81 86 ARG A N 1
ATOM 675 C CA . ARG A 1 86 ? 15.660 7.363 -13.872 1.00 78.81 86 ARG A CA 1
ATOM 676 C C . ARG A 1 86 ? 16.577 8.380 -14.542 1.00 78.81 86 ARG A C 1
ATOM 678 O O . ARG A 1 86 ? 16.578 8.455 -15.773 1.00 78.81 86 ARG A O 1
ATOM 685 N N . HIS A 1 87 ? 17.364 9.130 -13.769 1.00 76.06 87 HIS A N 1
ATOM 686 C CA . HIS A 1 87 ? 18.352 10.067 -14.313 1.00 76.06 87 HIS A CA 1
ATOM 687 C C . HIS A 1 87 ? 19.425 9.365 -15.161 1.00 76.06 87 HIS A C 1
ATOM 689 O O . HIS A 1 87 ? 19.878 9.925 -16.156 1.00 76.06 87 HIS A O 1
ATOM 695 N N . LEU A 1 88 ? 19.798 8.129 -14.819 1.00 72.69 88 LEU A N 1
ATOM 696 C CA . LEU A 1 88 ? 20.760 7.339 -15.594 1.00 72.69 88 LEU A CA 1
ATOM 697 C C . LEU A 1 88 ? 20.146 6.762 -16.879 1.00 72.69 88 LEU A C 1
ATOM 699 O O . LEU A 1 88 ? 20.809 6.713 -17.916 1.00 72.69 88 LEU A O 1
ATOM 703 N N . ILE A 1 89 ? 18.880 6.342 -16.819 1.00 68.12 89 ILE A N 1
ATOM 704 C CA . ILE A 1 89 ? 18.142 5.774 -17.959 1.00 68.12 89 ILE A CA 1
ATOM 705 C C . ILE A 1 89 ? 17.757 6.869 -18.971 1.00 68.12 89 ILE A C 1
ATOM 707 O O . ILE A 1 89 ? 17.895 6.691 -20.185 1.00 68.12 89 ILE A O 1
ATOM 711 N N . THR A 1 90 ? 17.308 8.029 -18.489 1.00 63.59 90 THR A N 1
ATOM 712 C CA . THR A 1 90 ? 16.810 9.137 -19.318 1.00 63.59 90 THR A CA 1
ATOM 713 C C . THR A 1 90 ? 17.970 10.041 -19.727 1.00 63.59 90 THR A C 1
ATOM 715 O O . THR A 1 90 ? 18.156 11.135 -19.208 1.00 63.59 90 THR A O 1
ATOM 718 N N . SER A 1 91 ? 18.793 9.585 -20.671 1.00 53.31 91 SER A N 1
ATOM 719 C CA . SER A 1 91 ? 20.032 10.283 -21.052 1.00 53.31 91 SER A CA 1
ATOM 720 C C . SER A 1 91 ? 19.861 11.536 -21.938 1.00 53.31 91 SER A C 1
ATOM 722 O O . SER A 1 91 ? 20.800 11.961 -22.619 1.00 53.31 91 SER A O 1
ATOM 724 N N . SER A 1 92 ? 18.670 12.125 -21.930 1.00 47.66 92 SER A N 1
ATOM 725 C CA . SER A 1 92 ? 18.313 13.372 -22.596 1.00 47.66 92 SER A CA 1
ATOM 726 C C . SER A 1 92 ? 17.090 13.931 -21.889 1.00 47.66 92 SER A C 1
ATOM 728 O O . SER A 1 92 ? 16.001 13.412 -22.101 1.00 47.66 92 SER A O 1
ATOM 730 N N . LEU A 1 93 ? 17.274 14.926 -21.030 1.00 41.56 93 LEU A N 1
ATOM 731 C CA . LEU A 1 93 ? 16.320 15.999 -20.762 1.00 41.56 93 LEU A CA 1
ATOM 732 C C . LEU A 1 93 ? 17.029 16.973 -19.824 1.00 41.56 93 LEU A C 1
ATOM 734 O O . LEU A 1 93 ? 17.392 16.633 -18.699 1.00 41.56 93 LEU A O 1
ATOM 738 N N . GLU A 1 94 ? 17.293 18.157 -20.364 1.00 38.56 94 GLU A N 1
ATOM 739 C CA . GLU A 1 94 ? 17.752 19.324 -19.627 1.00 38.56 94 GLU A CA 1
ATOM 740 C C . GLU A 1 94 ? 16.903 19.532 -18.370 1.00 38.56 94 GLU A C 1
ATOM 742 O O . GLU A 1 94 ? 15.692 19.297 -18.369 1.00 38.56 94 GLU A O 1
ATOM 747 N N . GLU A 1 95 ? 17.595 19.958 -17.317 1.00 38.06 95 GLU A N 1
ATOM 748 C CA . GLU A 1 95 ? 17.097 20.430 -16.029 1.00 38.06 95 GLU A CA 1
ATOM 749 C C . GLU A 1 95 ? 15.603 20.770 -15.998 1.00 38.06 95 GLU A C 1
ATOM 751 O O . GLU A 1 95 ? 15.181 21.889 -16.290 1.00 38.06 95 GLU A O 1
ATOM 756 N N . LYS A 1 96 ? 14.792 19.824 -15.530 1.00 36.31 96 LYS A N 1
ATOM 757 C CA . LYS A 1 96 ? 13.506 20.141 -14.909 1.00 36.31 96 LYS A CA 1
ATOM 758 C C . LYS A 1 96 ? 13.399 19.379 -13.601 1.00 36.31 96 LYS A C 1
ATOM 760 O O . LYS A 1 96 ? 12.819 18.302 -13.515 1.00 36.31 96 LYS A O 1
ATOM 765 N N . SER A 1 97 ? 14.040 19.974 -12.598 1.00 43.75 97 SER A N 1
ATOM 766 C CA . SER A 1 97 ? 13.794 19.753 -11.174 1.00 43.75 97 SER A CA 1
ATOM 767 C C . SER A 1 97 ? 12.294 19.750 -10.909 1.00 43.75 97 SER A C 1
ATOM 769 O O . SER A 1 97 ? 11.699 20.817 -10.978 1.00 43.75 97 SER A O 1
ATOM 771 N N . TYR A 1 98 ? 11.684 18.600 -10.615 1.00 37.66 98 TYR A N 1
ATOM 772 C CA . TYR A 1 98 ? 10.321 18.572 -10.081 1.00 37.66 98 TYR A CA 1
ATOM 773 C C . TYR A 1 98 ? 10.135 17.406 -9.112 1.00 37.66 98 TYR A C 1
ATOM 775 O O . TYR A 1 98 ? 9.765 16.292 -9.475 1.00 37.66 98 TYR A O 1
ATOM 783 N N . LEU A 1 99 ? 10.389 17.728 -7.846 1.00 37.31 99 LEU A N 1
ATOM 784 C CA . LEU A 1 99 ? 9.704 17.145 -6.704 1.00 37.31 99 LEU A CA 1
ATOM 785 C C . LEU A 1 99 ? 8.214 17.468 -6.842 1.00 37.31 99 LEU A C 1
ATOM 787 O O . LEU A 1 99 ? 7.837 18.616 -6.655 1.00 37.31 99 LEU A O 1
ATOM 791 N N . GLU A 1 100 ? 7.391 16.480 -7.183 1.00 38.84 100 GLU A N 1
ATOM 792 C CA . GLU A 1 100 ? 6.004 16.375 -6.719 1.00 38.84 100 GLU A CA 1
ATOM 793 C C . GLU A 1 100 ? 5.437 15.011 -7.136 1.00 38.84 100 GLU A C 1
ATOM 795 O O . GLU A 1 100 ? 5.297 14.699 -8.318 1.00 38.84 100 GLU A O 1
ATOM 800 N N . ILE A 1 101 ? 5.091 14.199 -6.135 1.00 46.41 101 ILE A N 1
ATOM 801 C CA . ILE A 1 101 ? 4.501 12.853 -6.261 1.00 46.41 101 ILE A CA 1
ATOM 802 C C . ILE A 1 101 ? 3.116 12.909 -6.954 1.00 46.41 101 ILE A C 1
ATOM 804 O O . ILE A 1 101 ? 2.590 11.892 -7.384 1.00 46.41 101 ILE A O 1
ATOM 808 N N . ASN A 1 102 ? 2.568 14.113 -7.169 1.00 40.69 102 ASN A N 1
ATOM 809 C CA . ASN A 1 102 ? 1.294 14.367 -7.846 1.00 40.69 102 ASN A CA 1
ATOM 810 C C . ASN A 1 102 ? 1.431 14.767 -9.326 1.00 40.69 102 ASN A C 1
ATOM 812 O O . ASN A 1 102 ? 0.453 15.216 -9.926 1.00 40.69 102 ASN A O 1
ATOM 816 N N . ASN A 1 103 ? 2.618 14.649 -9.932 1.00 46.44 103 ASN A N 1
ATOM 817 C CA . ASN A 1 103 ? 2.787 14.961 -11.348 1.00 46.44 103 ASN A CA 1
ATOM 818 C C . ASN A 1 103 ? 2.593 13.696 -12.215 1.00 46.44 103 ASN A C 1
ATOM 820 O O . ASN A 1 103 ? 3.462 12.821 -12.204 1.00 46.44 103 ASN A O 1
ATOM 824 N N . PRO A 1 104 ? 1.525 13.595 -13.033 1.00 45.16 104 PRO A N 1
ATOM 825 C CA . PRO A 1 104 ? 1.303 12.467 -13.949 1.00 45.16 104 PRO A CA 1
ATOM 826 C C . PRO A 1 104 ? 2.415 12.280 -15.005 1.00 45.16 104 PRO A C 1
ATOM 828 O O . PRO A 1 104 ? 2.413 11.296 -15.737 1.00 45.16 104 PRO A O 1
ATOM 831 N N . GLN A 1 105 ? 3.403 13.182 -15.077 1.00 45.12 105 GLN A N 1
ATOM 832 C CA . GLN A 1 105 ? 4.615 13.035 -15.896 1.00 45.12 105 GLN A CA 1
ATOM 833 C C . GLN A 1 105 ? 5.765 12.273 -15.200 1.00 45.12 105 GLN A C 1
ATOM 835 O O . GLN A 1 105 ? 6.841 12.093 -15.783 1.00 45.12 105 GLN A O 1
ATOM 840 N N . LEU A 1 106 ? 5.578 11.799 -13.961 1.00 45.91 106 LEU A N 1
ATOM 841 C CA . LEU A 1 106 ? 6.596 11.030 -13.233 1.00 45.91 106 LEU A CA 1
ATOM 842 C C . LEU A 1 106 ? 6.853 9.633 -13.846 1.00 45.91 106 LEU A C 1
ATOM 844 O O . LEU A 1 106 ? 7.874 9.024 -13.544 1.00 45.91 106 LEU A O 1
ATOM 848 N N . GLY A 1 107 ? 5.980 9.161 -14.744 1.00 46.84 107 GLY A N 1
ATOM 849 C CA . GLY A 1 107 ? 6.113 7.899 -15.490 1.00 46.84 107 GLY A CA 1
ATOM 850 C C . GLY A 1 107 ? 6.660 8.035 -16.918 1.00 46.84 107 GLY A C 1
ATOM 851 O O . GLY A 1 107 ? 6.363 7.198 -17.762 1.00 46.84 107 GLY A O 1
ATOM 852 N N . SER A 1 108 ? 7.387 9.111 -17.248 1.00 48.56 108 SER A N 1
ATOM 853 C CA . SER A 1 108 ? 7.845 9.341 -18.632 1.00 48.56 108 SER A CA 1
ATOM 854 C C . SER A 1 108 ? 9.121 8.594 -19.040 1.00 48.56 108 SER A C 1
ATOM 856 O O . SER A 1 108 ? 9.559 8.744 -20.182 1.00 48.56 108 SER A O 1
ATOM 858 N N . ASP A 1 109 ? 9.734 7.792 -18.163 1.00 62.03 109 ASP A N 1
ATOM 859 C CA . ASP A 1 109 ? 10.735 6.831 -18.616 1.00 62.03 109 ASP A CA 1
ATOM 860 C C . ASP A 1 109 ? 10.015 5.634 -19.254 1.00 62.03 109 ASP A C 1
ATOM 862 O O . ASP A 1 109 ? 9.293 4.859 -18.629 1.00 62.03 109 ASP A O 1
ATOM 866 N N . THR A 1 110 ? 10.200 5.498 -20.564 1.00 65.12 110 THR A N 1
ATOM 867 C CA . THR A 1 110 ? 9.442 4.560 -21.405 1.00 65.12 110 THR A CA 1
ATOM 868 C C . THR A 1 110 ? 9.509 3.112 -20.922 1.00 65.12 110 THR A C 1
ATOM 870 O O . THR A 1 110 ? 8.609 2.332 -21.206 1.00 65.12 110 THR A O 1
ATOM 873 N N . TYR A 1 111 ? 10.561 2.748 -20.191 1.00 81.00 111 TYR A N 1
ATOM 874 C CA . TYR A 1 111 ? 10.823 1.383 -19.754 1.00 81.00 111 TYR A CA 1
ATOM 875 C C . TYR A 1 111 ? 10.028 0.983 -18.506 1.00 81.00 111 TYR A C 1
ATOM 877 O O . TYR A 1 111 ? 9.365 -0.055 -18.519 1.00 81.00 111 TYR A O 1
ATOM 885 N N . THR A 1 112 ? 10.036 1.805 -17.453 1.00 81.69 112 THR A N 1
ATOM 886 C CA . THR A 1 112 ? 9.258 1.533 -16.232 1.00 81.69 112 THR A CA 1
ATOM 887 C C . THR A 1 112 ? 7.762 1.540 -16.547 1.00 81.69 112 THR A C 1
ATOM 889 O O . THR A 1 112 ? 7.036 0.618 -16.171 1.00 81.69 112 THR A O 1
ATOM 892 N N . ALA A 1 113 ? 7.307 2.507 -17.350 1.00 78.88 113 ALA A N 1
ATOM 893 C CA . ALA A 1 113 ? 5.929 2.545 -17.832 1.00 78.88 113 ALA A CA 1
ATOM 894 C C . ALA A 1 113 ? 5.552 1.295 -18.648 1.00 78.88 113 ALA A C 1
ATOM 896 O O . ALA A 1 113 ? 4.452 0.764 -18.500 1.00 78.88 113 ALA A O 1
ATOM 897 N N . GLN A 1 114 ? 6.464 0.787 -19.483 1.00 81.81 114 GLN A N 1
ATOM 898 C CA . GLN A 1 114 ? 6.220 -0.407 -20.291 1.00 81.81 114 GLN A CA 1
ATOM 899 C C . GLN A 1 114 ? 6.039 -1.664 -19.434 1.00 81.81 114 GLN A C 1
ATOM 901 O O . GLN A 1 114 ? 5.103 -2.428 -19.680 1.00 81.81 114 GLN A O 1
ATOM 906 N N . VAL A 1 115 ? 6.909 -1.896 -18.445 1.00 85.62 115 VAL A N 1
ATOM 907 C CA . VAL A 1 115 ? 6.803 -3.090 -17.593 1.00 85.62 115 VAL A CA 1
ATOM 908 C C . VAL A 1 115 ? 5.553 -3.027 -16.706 1.00 85.62 115 VAL A C 1
ATOM 910 O O . VAL A 1 115 ? 4.850 -4.026 -16.570 1.00 85.62 115 VAL A O 1
ATOM 913 N N . LEU A 1 116 ? 5.193 -1.843 -16.198 1.00 86.75 116 LEU A N 1
ATOM 914 C CA . LEU A 1 116 ? 3.968 -1.644 -15.417 1.00 86.75 116 LEU A CA 1
ATOM 915 C C . LEU A 1 116 ? 2.705 -1.827 -16.258 1.00 86.75 116 LEU A C 1
ATOM 917 O O . LEU A 1 116 ? 1.785 -2.512 -15.821 1.00 86.75 116 LEU A O 1
ATOM 921 N N . ALA A 1 117 ? 2.666 -1.298 -17.485 1.00 83.12 117 ALA A N 1
ATOM 922 C CA . ALA A 1 117 ? 1.532 -1.500 -18.386 1.00 83.12 117 ALA A CA 1
ATOM 923 C C . ALA A 1 117 ? 1.288 -2.991 -18.672 1.00 83.12 117 ALA A C 1
ATOM 925 O O . ALA A 1 117 ? 0.140 -3.430 -18.710 1.00 83.12 117 ALA A O 1
ATOM 926 N N . GLN A 1 118 ? 2.352 -3.790 -18.816 1.00 83.81 118 GLN A N 1
ATOM 927 C CA . GLN A 1 118 ? 2.225 -5.242 -18.973 1.00 83.81 118 GLN A CA 1
ATOM 928 C C . GLN A 1 118 ? 1.641 -5.907 -17.727 1.00 83.81 118 GLN A C 1
ATOM 930 O O . GLN A 1 118 ? 0.764 -6.763 -17.854 1.00 83.81 118 GLN A O 1
ATOM 935 N N . VAL A 1 119 ? 2.093 -5.518 -16.534 1.00 88.56 119 VAL A N 1
ATOM 936 C CA . VAL A 1 119 ? 1.555 -6.041 -15.270 1.00 88.56 119 VAL A CA 1
ATOM 937 C C . VAL A 1 119 ? 0.078 -5.684 -15.114 1.00 88.56 119 VAL A C 1
ATOM 939 O O . VAL A 1 119 ? -0.728 -6.567 -14.833 1.00 88.56 119 VAL A O 1
ATOM 942 N N . LEU A 1 120 ? -0.292 -4.425 -15.358 1.00 85.56 120 LEU A N 1
ATOM 943 C CA . LEU A 1 120 ? -1.671 -3.944 -15.241 1.00 85.56 120 LEU A CA 1
ATOM 944 C C . LEU A 1 120 ? -2.613 -4.643 -16.235 1.00 85.56 120 LEU A C 1
ATOM 946 O O . LEU A 1 120 ? -3.734 -4.992 -15.880 1.00 85.56 120 LEU A O 1
ATOM 950 N N . GLN A 1 121 ? -2.153 -4.896 -17.464 1.00 84.25 121 GLN A N 1
ATOM 951 C CA . GLN A 1 121 ? -2.949 -5.582 -18.489 1.00 84.25 121 GLN A CA 1
ATOM 952 C C . GLN A 1 121 ? -3.050 -7.094 -18.261 1.00 84.25 121 GLN A C 1
ATOM 954 O O . GLN A 1 121 ? -4.091 -7.693 -18.523 1.00 84.25 121 GLN A O 1
ATOM 959 N N . SER A 1 122 ? -1.960 -7.733 -17.828 1.00 86.00 122 SER A N 1
ATOM 960 C CA . SER A 1 122 ? -1.888 -9.196 -17.727 1.00 86.00 122 SER A CA 1
ATOM 961 C C . SER A 1 122 ? -2.269 -9.743 -16.354 1.00 86.00 122 SER A C 1
ATOM 963 O O . SER A 1 122 ? -2.573 -10.932 -16.243 1.00 86.00 122 SER A O 1
ATOM 965 N N . GLY A 1 123 ? -2.207 -8.912 -15.309 1.00 86.06 123 GLY A N 1
ATOM 966 C CA . GLY A 1 123 ? -2.312 -9.343 -13.917 1.00 86.06 123 GLY A CA 1
ATOM 967 C C . GLY A 1 123 ? -1.181 -10.285 -13.488 1.00 86.06 123 GLY A C 1
ATOM 968 O O . GLY A 1 123 ? -1.356 -11.047 -12.539 1.00 86.06 123 GLY A O 1
ATOM 969 N N . LYS A 1 124 ? -0.042 -10.292 -14.196 1.00 89.31 124 LYS A N 1
ATOM 970 C CA . LYS A 1 124 ? 1.110 -11.173 -13.943 1.00 89.31 124 LYS A CA 1
ATOM 971 C C . LYS A 1 124 ? 2.402 -10.364 -13.815 1.00 89.31 124 LYS A C 1
ATOM 973 O O . LYS A 1 124 ? 2.481 -9.290 -14.404 1.00 89.31 124 LYS A O 1
ATOM 978 N N . PRO A 1 125 ? 3.418 -10.870 -13.090 1.00 90.75 125 PRO A N 1
ATOM 979 C CA . PRO A 1 125 ? 4.731 -10.236 -13.039 1.00 90.75 125 PRO A CA 1
ATOM 980 C C . PRO A 1 125 ? 5.373 -10.094 -14.426 1.00 90.75 125 PRO A C 1
ATOM 982 O O . PRO A 1 125 ? 5.169 -10.937 -15.304 1.00 90.75 125 PRO A O 1
ATOM 985 N N . ALA A 1 126 ? 6.169 -9.043 -14.607 1.00 84.50 126 ALA A N 1
ATOM 986 C CA . ALA A 1 126 ? 6.919 -8.777 -15.833 1.00 84.50 126 ALA A CA 1
ATOM 987 C C . ALA A 1 126 ? 8.304 -8.203 -15.509 1.00 84.50 126 ALA A C 1
ATOM 989 O O . ALA A 1 126 ? 8.503 -7.614 -14.448 1.00 84.50 126 ALA A O 1
ATOM 990 N N . GLN A 1 127 ? 9.264 -8.357 -16.423 1.00 90.69 127 GLN A N 1
ATOM 991 C CA . GLN A 1 127 ? 10.619 -7.837 -16.244 1.00 90.69 127 GLN A CA 1
ATOM 992 C C . GLN A 1 127 ? 11.262 -7.434 -17.568 1.00 90.69 127 GLN A C 1
ATOM 994 O O . GLN A 1 127 ? 10.953 -7.995 -18.624 1.00 90.69 127 GLN A O 1
ATOM 999 N N . ILE A 1 128 ? 12.190 -6.485 -17.492 1.00 84.75 128 ILE A N 1
ATOM 1000 C CA . ILE A 1 128 ? 12.968 -5.985 -18.621 1.00 84.75 128 ILE A CA 1
ATOM 1001 C C . ILE A 1 128 ? 14.417 -5.724 -18.211 1.00 84.75 128 ILE A C 1
ATOM 1003 O O . ILE A 1 128 ? 14.709 -5.306 -17.089 1.00 84.75 128 ILE A O 1
ATOM 1007 N N . GLN A 1 129 ? 15.326 -5.929 -19.160 1.00 87.75 129 GLN A N 1
ATOM 1008 C CA . GLN A 1 129 ? 16.740 -5.595 -19.024 1.00 87.75 129 GLN A CA 1
ATOM 1009 C C . GLN A 1 129 ? 17.117 -4.527 -20.056 1.00 87.75 129 GLN A C 1
ATOM 1011 O O . GLN A 1 129 ? 16.789 -4.651 -21.239 1.00 87.75 129 GLN A O 1
ATOM 1016 N N . ILE A 1 130 ? 17.803 -3.475 -19.604 1.00 83.06 130 ILE A N 1
ATOM 1017 C CA . IL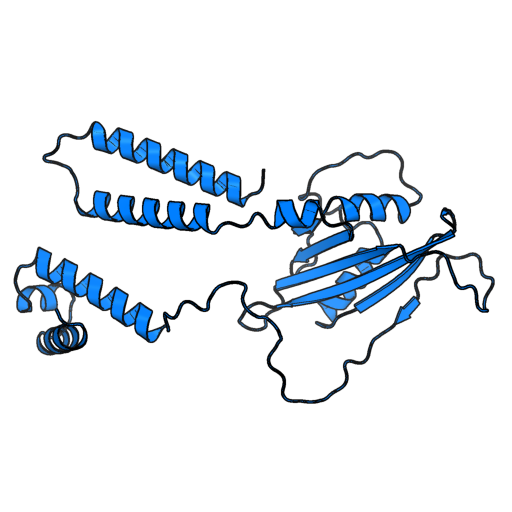E A 1 130 ? 18.124 -2.284 -20.397 1.00 83.06 130 ILE A CA 1
ATOM 1018 C C . ILE A 1 130 ? 19.634 -2.070 -20.384 1.00 83.06 130 ILE A C 1
ATOM 1020 O O . ILE A 1 130 ? 20.233 -1.830 -19.335 1.00 83.06 130 ILE A O 1
ATOM 1024 N N . SER A 1 131 ? 20.260 -2.102 -21.557 1.00 82.31 131 SER A N 1
ATOM 1025 C CA . SER A 1 131 ? 21.676 -1.758 -21.701 1.00 82.31 131 SER A CA 1
ATOM 1026 C C . SER A 1 131 ? 21.862 -0.239 -21.769 1.00 82.31 131 SER A C 1
ATOM 1028 O O . SER A 1 131 ? 21.458 0.414 -22.731 1.00 82.31 131 SER A O 1
ATOM 1030 N N . LEU A 1 132 ? 22.513 0.328 -20.752 1.00 78.56 132 LEU A N 1
ATOM 1031 C CA . LEU A 1 132 ? 22.841 1.748 -20.651 1.00 78.56 132 LEU A CA 1
ATOM 1032 C C . LEU A 1 132 ? 24.173 2.016 -21.354 1.00 78.56 132 LEU A C 1
ATOM 1034 O O . LEU A 1 132 ? 25.242 2.006 -20.742 1.00 78.56 132 LEU A O 1
ATOM 1038 N N . SER A 1 133 ? 24.104 2.271 -22.660 1.00 68.69 133 SER A N 1
ATOM 1039 C CA . SER A 1 133 ? 25.276 2.453 -23.530 1.00 68.69 133 SER A CA 1
ATOM 1040 C C . SER A 1 133 ? 26.261 3.525 -23.041 1.00 68.69 133 SER A C 1
ATOM 1042 O O . SER A 1 133 ? 27.467 3.338 -23.161 1.00 68.69 133 SER A O 1
ATOM 1044 N N . LYS A 1 134 ? 25.776 4.618 -22.438 1.00 66.31 134 LYS A N 1
ATOM 1045 C CA . LYS A 1 134 ? 26.624 5.703 -21.904 1.00 66.31 134 LYS A CA 1
ATOM 1046 C C . LYS A 1 134 ? 27.348 5.344 -20.603 1.00 66.31 134 LYS A C 1
ATOM 1048 O O . LYS A 1 134 ? 28.414 5.889 -20.343 1.00 66.31 134 LYS A O 1
ATOM 1053 N N . ALA A 1 135 ? 26.776 4.454 -19.796 1.00 66.00 135 ALA A N 1
ATOM 1054 C CA . ALA A 1 135 ? 27.316 4.077 -18.489 1.00 66.00 135 ALA A CA 1
ATOM 1055 C C . ALA A 1 135 ? 28.073 2.737 -18.515 1.00 66.00 135 ALA A C 1
ATOM 1057 O O . ALA A 1 135 ? 28.635 2.347 -17.496 1.00 66.00 135 ALA A O 1
ATOM 1058 N N . ASN A 1 136 ? 28.074 2.025 -19.654 1.00 74.56 136 ASN A N 1
ATOM 1059 C CA . ASN A 1 136 ? 28.527 0.633 -19.780 1.00 74.56 136 ASN A CA 1
ATOM 1060 C C . ASN A 1 136 ? 27.966 -0.270 -18.664 1.00 74.56 136 ASN A C 1
ATOM 1062 O O . ASN A 1 136 ? 28.658 -1.105 -18.084 1.00 74.56 136 ASN A O 1
ATOM 1066 N N . GLN A 1 137 ? 26.699 -0.042 -18.330 1.00 79.56 137 GLN A N 1
ATOM 1067 C CA . GLN A 1 137 ? 25.981 -0.728 -17.266 1.00 79.56 137 GLN A CA 1
ATOM 1068 C C . GLN A 1 137 ? 24.677 -1.281 -17.813 1.00 79.56 137 GLN A C 1
ATOM 1070 O O . GLN A 1 137 ? 24.199 -0.883 -18.875 1.00 79.56 137 GLN A O 1
ATOM 1075 N N . THR A 1 138 ? 24.094 -2.210 -17.073 1.00 84.88 138 THR A N 1
ATOM 1076 C CA . THR A 1 138 ? 22.788 -2.767 -17.392 1.00 84.88 138 THR A CA 1
ATOM 1077 C C . THR A 1 138 ? 21.844 -2.477 -16.241 1.00 84.88 138 THR A C 1
ATOM 1079 O O . THR A 1 138 ? 22.180 -2.767 -15.097 1.00 84.88 138 THR A O 1
ATOM 1082 N N . ALA A 1 139 ? 20.674 -1.924 -16.538 1.00 86.06 139 ALA A N 1
ATOM 1083 C CA . ALA A 1 139 ? 19.582 -1.829 -15.583 1.00 86.06 139 ALA A CA 1
ATOM 1084 C C . ALA A 1 139 ? 18.662 -3.044 -15.727 1.00 86.06 139 ALA A C 1
ATOM 1086 O O . ALA A 1 139 ? 18.383 -3.499 -16.839 1.00 86.06 139 ALA A O 1
ATOM 1087 N N . TYR A 1 140 ? 18.187 -3.551 -14.599 1.00 89.69 140 TYR A N 1
ATOM 1088 C CA . TYR A 1 140 ? 17.163 -4.578 -14.516 1.00 89.69 140 TYR A CA 1
ATOM 1089 C C . TYR A 1 140 ? 15.945 -3.982 -13.822 1.00 89.69 140 TYR A C 1
ATOM 1091 O O . TYR A 1 140 ? 16.091 -3.373 -12.763 1.00 89.69 140 TYR A O 1
ATOM 1099 N N . ILE A 1 141 ? 14.767 -4.131 -14.425 1.00 89.25 141 ILE A N 1
ATOM 1100 C CA . ILE A 1 141 ? 13.503 -3.657 -13.860 1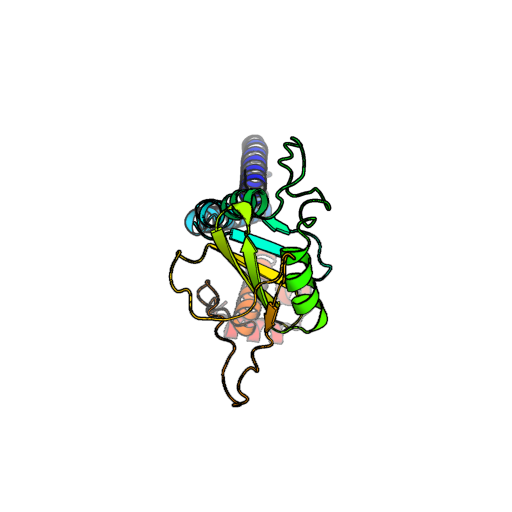.00 89.25 141 ILE A CA 1
ATOM 1101 C C . ILE A 1 141 ? 12.526 -4.825 -13.842 1.00 89.25 141 ILE A C 1
ATOM 1103 O O . ILE A 1 141 ? 12.252 -5.418 -14.885 1.00 89.25 141 ILE A O 1
ATOM 1107 N N . SER A 1 142 ? 11.982 -5.138 -12.674 1.00 91.50 142 SER A N 1
ATOM 1108 C CA . SER A 1 142 ? 10.896 -6.100 -12.494 1.00 91.50 142 SER A CA 1
ATOM 1109 C C . SER A 1 142 ? 9.667 -5.385 -11.955 1.00 91.50 142 SER A C 1
ATOM 1111 O O . SER A 1 142 ? 9.779 -4.395 -11.244 1.00 91.50 142 SER A O 1
ATOM 1113 N N . ALA A 1 143 ? 8.477 -5.871 -12.286 1.00 90.56 143 ALA A N 1
ATOM 1114 C CA . ALA A 1 143 ? 7.239 -5.365 -11.727 1.00 90.56 143 ALA A CA 1
ATOM 1115 C C . ALA A 1 143 ? 6.290 -6.504 -11.366 1.00 90.56 143 ALA A C 1
ATOM 1117 O O . ALA A 1 143 ? 6.257 -7.541 -12.030 1.00 90.56 143 ALA A O 1
ATOM 1118 N N . SER A 1 144 ? 5.520 -6.301 -10.301 1.00 93.88 144 SER A N 1
ATOM 1119 C CA . SER A 1 144 ? 4.568 -7.270 -9.767 1.00 93.88 144 SER A CA 1
ATOM 1120 C C . SER A 1 144 ? 3.211 -6.621 -9.486 1.00 93.88 144 SER A C 1
ATOM 1122 O O . SER A 1 144 ? 3.162 -5.482 -9.010 1.00 93.88 144 SER A O 1
ATOM 1124 N N . PRO A 1 145 ? 2.102 -7.328 -9.766 1.00 91.75 145 PRO A N 1
ATOM 1125 C CA . PRO A 1 145 ? 0.770 -6.878 -9.388 1.00 91.75 145 PRO A CA 1
ATOM 1126 C C . PRO A 1 145 ? 0.557 -7.071 -7.883 1.00 91.75 145 PRO A C 1
ATOM 1128 O O . PRO A 1 145 ? 0.996 -8.065 -7.304 1.00 91.75 145 PRO A O 1
ATOM 1131 N N . ILE A 1 146 ? -0.151 -6.136 -7.261 1.00 9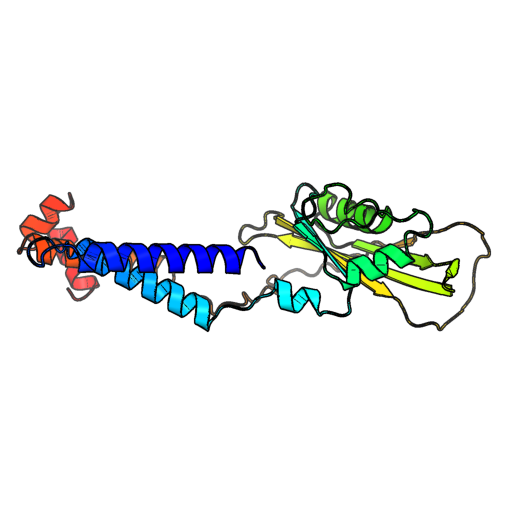3.44 146 ILE A N 1
ATOM 1132 C CA . ILE A 1 146 ? -0.553 -6.192 -5.856 1.00 93.44 146 ILE A CA 1
ATOM 1133 C C . ILE A 1 146 ? -2.078 -6.183 -5.818 1.00 93.44 146 ILE A C 1
ATOM 1135 O O . ILE A 1 146 ? -2.721 -5.265 -6.333 1.00 93.44 146 ILE A O 1
ATOM 1139 N N . PHE A 1 147 ? -2.645 -7.219 -5.209 1.00 87.75 147 PHE A N 1
ATOM 1140 C CA . PHE A 1 147 ? -4.085 -7.416 -5.089 1.00 87.75 147 PHE A CA 1
ATOM 1141 C C . PHE A 1 147 ? -4.544 -7.136 -3.660 1.00 87.75 147 PHE A C 1
ATOM 1143 O O . PHE A 1 147 ? -3.791 -7.363 -2.711 1.00 87.75 147 PHE A O 1
ATOM 1150 N N . ASP A 1 148 ? -5.780 -6.672 -3.518 1.00 85.12 148 ASP A N 1
ATOM 1151 C CA . ASP A 1 148 ? -6.437 -6.553 -2.221 1.00 85.12 148 ASP A CA 1
ATOM 1152 C C . ASP A 1 148 ? -6.864 -7.928 -1.661 1.00 85.12 148 ASP A C 1
ATOM 1154 O O . ASP A 1 148 ? -6.672 -8.980 -2.280 1.00 85.12 148 ASP A O 1
ATOM 1158 N N . GLU A 1 149 ? -7.479 -7.933 -0.474 1.00 81.94 149 GLU A N 1
ATOM 1159 C CA . GLU A 1 149 ? -7.959 -9.158 0.187 1.00 81.94 149 GLU A CA 1
ATOM 1160 C C . GLU A 1 149 ? -9.036 -9.914 -0.612 1.00 81.94 149 GLU A C 1
ATOM 1162 O O . GLU A 1 149 ? -9.260 -11.105 -0.382 1.00 81.94 149 GLU A O 1
ATOM 1167 N N . LEU A 1 150 ? -9.706 -9.238 -1.547 1.00 80.31 150 LEU A N 1
ATOM 1168 C CA . LEU A 1 150 ? -10.738 -9.806 -2.410 1.00 80.31 150 LEU A CA 1
ATOM 1169 C C . LEU A 1 150 ? -10.162 -10.319 -3.740 1.00 80.31 150 LEU A C 1
ATOM 1171 O O . LEU A 1 150 ? -10.908 -10.856 -4.561 1.00 80.31 150 LEU A O 1
ATOM 1175 N N . GLY A 1 151 ? -8.849 -10.184 -3.954 1.00 81.25 151 GLY A N 1
ATOM 1176 C CA . GLY A 1 151 ? -8.172 -10.569 -5.190 1.00 81.25 151 GLY A CA 1
ATOM 1177 C C . GLY A 1 151 ? -8.344 -9.558 -6.326 1.00 81.25 151 GLY A C 1
ATOM 1178 O O . GLY A 1 151 ? -8.072 -9.889 -7.480 1.00 81.25 151 GLY A O 1
ATOM 1179 N N . VAL A 1 152 ? -8.799 -8.338 -6.032 1.00 88.25 152 VAL A N 1
ATOM 1180 C CA . VAL A 1 152 ? -8.914 -7.255 -7.013 1.00 88.25 152 VAL A CA 1
ATOM 1181 C C . VAL A 1 152 ? -7.573 -6.538 -7.120 1.00 88.25 152 VAL A C 1
ATOM 1183 O O . VAL A 1 152 ? -6.940 -6.224 -6.115 1.00 88.25 152 VAL A O 1
ATOM 1186 N N . LEU A 1 153 ? -7.119 -6.282 -8.350 1.00 86.31 153 LEU A N 1
ATOM 1187 C CA . LEU A 1 153 ? -5.871 -5.558 -8.593 1.00 86.31 153 LEU A CA 1
ATOM 1188 C C . LEU A 1 153 ? -5.976 -4.147 -8.005 1.00 86.31 153 LEU A C 1
ATOM 1190 O O . LEU A 1 153 ? -6.862 -3.378 -8.384 1.00 86.31 153 LEU A O 1
ATOM 1194 N N . GLN A 1 154 ? -5.063 -3.821 -7.095 1.00 89.94 154 GLN A N 1
ATOM 1195 C CA . GLN A 1 154 ? -5.050 -2.551 -6.378 1.00 89.94 154 GLN A CA 1
ATOM 1196 C C . GLN A 1 154 ? -3.872 -1.679 -6.810 1.00 89.94 154 GLN A C 1
ATOM 1198 O O . GLN A 1 154 ? -4.054 -0.487 -7.060 1.00 89.94 154 GLN A O 1
ATOM 1203 N N . TYR A 1 155 ? -2.689 -2.282 -6.950 1.00 92.94 155 TYR A N 1
ATOM 1204 C CA . TYR A 1 155 ? -1.472 -1.587 -7.355 1.00 92.94 155 TYR A CA 1
ATOM 1205 C C . TYR A 1 155 ? -0.635 -2.429 -8.317 1.00 92.94 155 TYR A C 1
ATOM 1207 O O . TYR A 1 155 ? -0.772 -3.652 -8.389 1.00 92.94 155 TYR A O 1
ATOM 1215 N N . ALA A 1 156 ? 0.289 -1.777 -9.011 1.00 90.19 156 ALA A N 1
ATOM 1216 C CA . ALA A 1 156 ? 1.434 -2.428 -9.632 1.00 90.19 156 ALA A CA 1
ATOM 1217 C C . ALA A 1 156 ? 2.709 -1.783 -9.087 1.00 90.19 156 ALA A C 1
ATOM 1219 O O . ALA A 1 156 ? 2.824 -0.559 -9.054 1.00 90.19 156 ALA A O 1
ATOM 1220 N N . ALA A 1 157 ? 3.654 -2.602 -8.634 1.00 93.31 157 ALA A N 1
ATOM 1221 C CA . ALA A 1 157 ? 4.913 -2.134 -8.069 1.00 93.31 157 ALA A CA 1
ATOM 1222 C C . ALA A 1 157 ? 6.075 -2.594 -8.941 1.00 93.31 157 ALA A C 1
ATOM 1224 O O . ALA A 1 157 ? 6.219 -3.788 -9.197 1.00 93.31 157 ALA A O 1
ATOM 1225 N N . ALA A 1 158 ? 6.896 -1.646 -9.377 1.00 91.31 158 ALA A N 1
ATOM 1226 C CA . ALA A 1 158 ? 8.144 -1.874 -10.076 1.00 91.31 158 ALA A CA 1
ATOM 1227 C C . ALA A 1 158 ? 9.335 -1.662 -9.137 1.00 91.31 158 ALA A C 1
ATOM 1229 O O . ALA A 1 158 ? 9.386 -0.695 -8.374 1.00 91.31 158 ALA A O 1
ATOM 1230 N N . GLN A 1 159 ? 10.305 -2.562 -9.243 1.00 93.44 159 GLN A N 1
ATOM 1231 C CA . GLN A 1 159 ? 11.614 -2.482 -8.625 1.00 93.44 159 GLN A CA 1
ATOM 1232 C C . GLN A 1 159 ? 12.681 -2.408 -9.718 1.00 93.44 159 GLN A C 1
ATOM 1234 O O . GLN A 1 159 ? 12.609 -3.131 -10.711 1.00 93.44 159 GLN A O 1
ATOM 1239 N N . GLY A 1 160 ? 13.691 -1.562 -9.531 1.00 90.31 160 GLY A N 1
ATOM 1240 C CA . GLY A 1 160 ? 14.808 -1.424 -10.458 1.00 90.31 160 GLY A CA 1
ATOM 1241 C C . GLY A 1 160 ? 16.164 -1.403 -9.763 1.00 90.31 160 GLY A C 1
ATOM 1242 O O . GLY A 1 160 ? 16.325 -0.812 -8.696 1.00 90.31 160 GLY A O 1
ATOM 1243 N N . CYS A 1 161 ? 17.168 -2.008 -10.389 1.00 88.75 161 CYS A N 1
ATOM 1244 C CA . CYS A 1 161 ? 18.551 -1.940 -9.925 1.00 88.75 161 CYS A CA 1
ATOM 1245 C C . CYS A 1 161 ? 19.544 -1.937 -11.094 1.00 88.75 161 CYS A C 1
ATOM 1247 O O . CYS A 1 161 ? 19.220 -2.301 -12.228 1.00 88.75 161 CYS A O 1
ATOM 1249 N N . LEU A 1 162 ? 20.774 -1.506 -10.816 1.00 87.06 162 LEU A N 1
ATOM 1250 C CA . LEU A 1 162 ? 21.898 -1.641 -11.740 1.00 87.06 162 LEU A CA 1
ATOM 1251 C C . LEU A 1 162 ? 22.589 -2.977 -11.484 1.00 87.06 162 LEU A C 1
ATOM 1253 O O . LEU A 1 162 ? 22.947 -3.296 -10.351 1.00 87.06 162 LEU A O 1
ATOM 1257 N N . LEU A 1 163 ? 22.808 -3.744 -12.544 1.00 84.75 163 LEU A N 1
ATOM 1258 C CA . LEU A 1 163 ? 23.559 -4.986 -12.474 1.00 84.75 163 LEU A CA 1
ATOM 1259 C C . LEU A 1 163 ? 25.073 -4.693 -12.445 1.00 84.75 163 LEU A C 1
ATOM 1261 O O . LEU A 1 163 ? 25.541 -3.827 -13.195 1.00 84.75 163 LEU A O 1
ATOM 1265 N N . PRO A 1 164 ? 25.861 -5.417 -11.624 1.00 76.50 164 PRO A N 1
ATOM 1266 C CA . PRO A 1 164 ? 27.317 -5.295 -11.603 1.00 76.50 164 PRO A CA 1
ATOM 1267 C C . PRO A 1 164 ? 27.953 -5.570 -12.974 1.00 76.50 164 PRO A C 1
ATOM 1269 O O . PRO A 1 164 ? 27.513 -6.443 -13.723 1.00 76.50 164 PRO A O 1
ATOM 1272 N N . ALA A 1 165 ? 29.033 -4.858 -13.297 1.00 66.88 165 ALA A N 1
ATOM 1273 C CA . ALA A 1 165 ? 29.736 -5.003 -14.570 1.00 66.88 165 ALA A CA 1
ATOM 1274 C C . ALA A 1 165 ? 30.662 -6.245 -14.599 1.00 66.88 165 ALA A C 1
ATOM 1276 O O . ALA A 1 165 ? 31.843 -6.126 -14.292 1.00 66.88 165 ALA A O 1
ATOM 1277 N N . ALA A 1 166 ? 30.123 -7.424 -14.953 1.00 49.22 166 ALA A N 1
ATOM 1278 C CA . ALA A 1 166 ? 30.781 -8.582 -15.614 1.00 49.22 166 ALA A CA 1
ATOM 1279 C C . ALA A 1 166 ? 29.761 -9.748 -15.696 1.00 49.22 166 ALA A C 1
ATOM 1281 O O . ALA A 1 166 ? 29.186 -10.109 -14.680 1.00 49.22 166 ALA A O 1
ATOM 1282 N N . GLN A 1 167 ? 29.446 -10.387 -16.829 1.00 40.22 167 GLN A N 1
ATOM 1283 C CA . GLN A 1 167 ? 30.328 -10.952 -17.852 1.00 40.22 167 GLN A CA 1
ATOM 1284 C C . GLN A 1 167 ? 29.819 -10.658 -19.272 1.00 40.22 167 GLN A C 1
ATOM 1286 O O . GLN A 1 167 ? 28.691 -10.976 -19.641 1.00 40.22 167 GLN A O 1
ATOM 1291 N N . THR A 1 168 ? 30.706 -10.127 -20.108 1.00 43.81 168 THR A N 1
ATOM 1292 C CA . THR A 1 168 ? 30.660 -10.314 -21.557 1.00 43.81 168 THR A CA 1
ATOM 1293 C C . THR A 1 168 ? 30.747 -11.803 -21.886 1.00 43.81 168 THR A C 1
ATOM 1295 O O . THR A 1 168 ? 31.803 -12.406 -21.708 1.00 43.81 168 THR A O 1
ATOM 1298 N N . ALA A 1 169 ? 29.684 -12.369 -22.447 1.00 33.94 169 ALA A N 1
ATOM 1299 C CA . ALA A 1 169 ? 29.794 -13.508 -23.347 1.00 33.94 169 ALA A CA 1
ATOM 1300 C C . ALA A 1 169 ? 28.765 -13.364 -24.473 1.00 33.94 169 ALA A C 1
ATOM 1302 O O . ALA A 1 169 ? 27.607 -13.748 -24.359 1.00 33.94 169 ALA A O 1
ATOM 1303 N N . SER A 1 170 ? 29.260 -12.785 -25.570 1.00 37.12 170 SER A N 1
ATOM 1304 C CA . SER A 1 170 ? 28.901 -13.113 -26.951 1.00 37.12 170 SER A CA 1
ATOM 1305 C C . SER A 1 170 ? 27.416 -13.100 -27.322 1.00 37.12 170 SER A C 1
ATOM 1307 O O . SER A 1 170 ? 26.761 -14.137 -27.345 1.00 37.12 170 SER A O 1
ATOM 1309 N N . SER A 1 171 ? 26.928 -11.963 -27.813 1.00 37.00 171 SER A N 1
ATOM 1310 C CA . SER A 1 171 ? 26.656 -11.787 -29.251 1.00 37.00 171 SER A CA 1
ATOM 1311 C C . SER A 1 171 ? 25.862 -10.502 -29.508 1.00 37.00 171 SER A C 1
ATOM 1313 O O . SER A 1 171 ? 25.053 -10.083 -28.692 1.00 37.00 171 SER A O 1
ATOM 1315 N N . LEU A 1 172 ? 26.106 -9.925 -30.688 1.00 35.62 172 LEU A N 1
ATOM 1316 C CA . LEU A 1 172 ? 25.385 -8.816 -31.318 1.00 35.62 172 LEU A CA 1
ATOM 1317 C C . LEU A 1 172 ? 25.838 -7.405 -30.921 1.00 35.62 172 LEU A C 1
ATOM 1319 O O . LEU A 1 172 ? 25.270 -6.701 -30.094 1.00 35.62 172 LEU A O 1
ATOM 1323 N N . GLN A 1 173 ? 26.851 -6.971 -31.676 1.00 35.81 173 GLN A N 1
ATOM 1324 C CA . GLN A 1 173 ? 26.846 -5.655 -32.304 1.00 35.81 173 GLN A CA 1
ATOM 1325 C C . GLN A 1 173 ? 25.420 -5.295 -32.748 1.00 35.81 173 GLN A C 1
ATOM 1327 O O . GLN A 1 173 ? 24.852 -5.997 -33.579 1.00 35.81 173 GLN A O 1
ATOM 1332 N N . ASN A 1 174 ? 24.861 -4.220 -32.197 1.00 33.19 174 ASN A N 1
ATOM 1333 C CA . ASN A 1 174 ? 24.021 -3.273 -32.923 1.00 33.19 174 ASN A CA 1
ATOM 1334 C C . ASN A 1 174 ? 23.817 -2.022 -32.068 1.00 33.19 174 ASN A C 1
ATOM 1336 O O . ASN A 1 174 ? 23.394 -2.069 -30.917 1.00 33.19 174 ASN A O 1
ATOM 1340 N N . THR A 1 175 ? 24.147 -0.881 -32.657 1.00 34.78 175 THR A N 1
ATOM 1341 C CA . THR A 1 175 ? 23.819 0.448 -32.155 1.00 34.78 175 THR A CA 1
ATOM 1342 C C . THR A 1 175 ? 22.301 0.625 -32.158 1.00 34.78 175 THR A C 1
ATOM 1344 O O . THR A 1 175 ? 21.702 0.869 -33.202 1.00 34.78 175 THR A O 1
ATOM 1347 N N . GLY A 1 176 ? 21.684 0.485 -30.991 1.00 33.28 176 GLY A N 1
ATOM 1348 C CA . GLY A 1 176 ? 20.266 0.730 -30.750 1.00 33.28 176 GLY A CA 1
ATOM 1349 C C . GLY A 1 176 ? 19.912 0.224 -29.359 1.00 33.28 176 GLY A C 1
ATOM 1350 O O . GLY A 1 176 ? 20.315 -0.872 -28.988 1.00 33.28 176 GLY A O 1
ATOM 1351 N N . VAL A 1 177 ? 19.223 1.029 -28.554 1.00 38.75 177 VAL A N 1
ATOM 1352 C CA . VAL A 1 177 ? 18.788 0.610 -27.218 1.00 38.75 177 VAL A CA 1
ATOM 1353 C C . VAL A 1 177 ? 17.786 -0.539 -27.379 1.00 38.75 177 VAL A C 1
ATOM 1355 O O . VAL A 1 177 ? 16.654 -0.314 -27.794 1.00 38.75 177 VAL A O 1
ATOM 1358 N N . THR A 1 178 ? 18.201 -1.779 -27.120 1.00 39.59 178 THR A N 1
ATOM 1359 C CA . THR A 1 178 ? 17.336 -2.964 -27.208 1.00 39.59 178 THR A CA 1
ATOM 1360 C C . THR A 1 178 ? 16.894 -3.382 -25.812 1.00 39.59 178 THR A C 1
ATOM 1362 O O . THR A 1 178 ? 17.664 -3.994 -25.073 1.00 39.59 178 THR A O 1
ATOM 1365 N N . ALA A 1 179 ? 15.652 -3.063 -25.446 1.00 44.91 179 ALA A N 1
ATOM 1366 C CA . ALA A 1 179 ? 14.987 -3.714 -24.324 1.00 44.91 179 ALA A CA 1
ATOM 1367 C C . ALA A 1 179 ? 14.634 -5.147 -24.743 1.00 44.91 179 ALA A C 1
ATOM 1369 O O . ALA A 1 179 ? 13.927 -5.348 -25.732 1.00 44.91 179 ALA A O 1
ATOM 1370 N N . SER A 1 180 ? 15.136 -6.143 -24.017 1.00 46.09 180 SER A N 1
ATOM 1371 C CA . SER A 1 180 ? 14.678 -7.525 -24.174 1.00 46.09 180 SER A CA 1
ATOM 1372 C C . SER A 1 180 ? 13.618 -7.804 -23.111 1.00 46.09 180 SER A C 1
ATOM 1374 O O . SER A 1 180 ? 13.843 -7.593 -21.920 1.00 46.09 180 SER A O 1
ATOM 1376 N N . ILE A 1 181 ? 12.428 -8.199 -23.566 1.00 45.06 181 ILE A N 1
ATOM 1377 C CA . ILE A 1 181 ? 11.273 -8.507 -22.718 1.00 45.06 181 ILE A CA 1
ATOM 1378 C C . ILE A 1 181 ? 11.180 -10.024 -22.654 1.00 45.06 181 ILE A C 1
ATOM 1380 O O . ILE A 1 181 ? 10.954 -10.682 -23.671 1.00 45.06 181 ILE A O 1
ATOM 1384 N N . SER A 1 182 ? 11.371 -10.585 -21.469 1.00 45.53 182 SER A N 1
ATOM 1385 C CA . SER A 1 182 ? 11.253 -12.021 -21.230 1.00 45.53 182 SER A CA 1
ATOM 1386 C C . SER A 1 182 ? 10.010 -12.301 -20.393 1.00 45.53 182 SER A C 1
ATOM 1388 O O . SER A 1 182 ? 9.863 -11.762 -19.299 1.00 45.53 182 SER A O 1
ATOM 1390 N N . HIS A 1 183 ? 9.126 -13.160 -20.902 1.00 38.84 183 HIS A N 1
ATOM 1391 C CA . HIS A 1 183 ? 8.002 -13.697 -20.140 1.00 38.84 183 HIS A CA 1
ATOM 1392 C C . HIS A 1 183 ? 8.479 -14.896 -19.325 1.00 38.84 183 HIS A C 1
ATOM 1394 O O . HIS A 1 183 ? 8.775 -15.951 -19.890 1.00 38.84 183 HIS A O 1
ATOM 1400 N N . GLU A 1 184 ? 8.527 -14.761 -18.005 1.00 37.47 184 GLU A N 1
ATOM 1401 C CA . GLU A 1 184 ? 8.728 -15.919 -17.146 1.00 37.47 184 GLU A CA 1
ATOM 1402 C C . GLU A 1 184 ? 7.407 -16.704 -17.067 1.00 37.47 184 GLU A C 1
ATOM 1404 O O . GLU A 1 184 ? 6.362 -16.186 -16.661 1.00 37.47 184 GLU A O 1
ATOM 1409 N N . LYS A 1 185 ? 7.415 -17.960 -17.531 1.00 28.91 185 LYS A N 1
ATOM 1410 C CA . LYS A 1 185 ? 6.283 -18.869 -17.325 1.00 28.91 185 LYS A CA 1
ATOM 1411 C C . LYS A 1 185 ? 6.286 -19.266 -15.854 1.00 28.91 185 LYS A C 1
ATOM 1413 O O . LYS A 1 185 ? 7.074 -20.121 -15.465 1.00 28.91 185 LYS A O 1
ATOM 1418 N N . ALA A 1 186 ? 5.383 -18.685 -15.066 1.00 31.77 186 ALA A N 1
ATOM 1419 C CA . ALA A 1 186 ? 5.056 -19.225 -13.754 1.00 31.77 186 ALA A CA 1
ATOM 1420 C C . ALA A 1 186 ? 4.674 -20.705 -13.920 1.00 31.77 186 ALA A C 1
ATOM 1422 O O . ALA A 1 186 ? 3.709 -21.041 -14.613 1.00 31.77 186 ALA A O 1
ATOM 1423 N N . SER A 1 187 ? 5.492 -21.582 -13.345 1.00 31.53 187 SER A N 1
ATOM 1424 C CA . SER A 1 187 ? 5.265 -23.016 -13.264 1.00 31.53 187 SER A CA 1
ATOM 1425 C C . SER A 1 187 ? 3.901 -23.281 -12.635 1.00 31.53 187 SER A C 1
ATOM 1427 O O . SER A 1 187 ? 3.640 -22.903 -11.495 1.00 31.53 187 SER A O 1
ATOM 1429 N N . THR A 1 188 ? 3.029 -23.929 -13.400 1.00 35.44 188 THR A N 1
ATOM 1430 C CA . THR A 1 188 ? 1.813 -24.564 -12.904 1.00 35.44 188 THR A CA 1
ATOM 1431 C C . THR A 1 188 ? 2.193 -25.697 -11.962 1.00 35.44 188 THR A C 1
ATOM 1433 O O . THR A 1 188 ? 2.547 -26.773 -12.430 1.00 35.44 188 THR A O 1
ATOM 1436 N N . ASP A 1 189 ? 2.065 -25.454 -10.663 1.00 29.66 189 ASP A N 1
ATOM 1437 C CA . ASP A 1 189 ? 1.610 -26.475 -9.728 1.00 29.66 189 ASP A CA 1
ATOM 1438 C C . ASP A 1 189 ? 0.603 -25.846 -8.762 1.00 29.66 189 ASP A C 1
ATOM 1440 O O . ASP A 1 189 ? 0.806 -24.764 -8.208 1.00 29.66 189 ASP A O 1
ATOM 1444 N N . GLN A 1 190 ? -0.558 -26.488 -8.669 1.00 45.38 190 GLN A N 1
ATOM 1445 C CA . GLN A 1 190 ? -1.688 -26.053 -7.861 1.00 45.38 190 GLN A CA 1
ATOM 1446 C C . GLN A 1 190 ? -1.451 -26.402 -6.386 1.00 45.38 190 GLN A C 1
ATOM 1448 O O . GLN A 1 190 ? -0.813 -27.401 -6.072 1.00 45.38 190 GLN A O 1
ATOM 1453 N N . THR A 1 191 ? -2.083 -25.619 -5.506 1.00 36.84 191 THR A N 1
ATOM 1454 C CA . THR A 1 191 ? -2.100 -25.695 -4.029 1.00 36.84 191 THR A CA 1
ATOM 1455 C C . THR A 1 191 ? -0.972 -24.926 -3.329 1.00 36.84 191 THR A C 1
ATOM 1457 O O . THR A 1 191 ? 0.004 -25.475 -2.839 1.00 36.84 191 THR A O 1
ATOM 1460 N N . GLY A 1 192 ? -1.134 -23.608 -3.222 1.00 31.94 192 GLY A N 1
ATOM 1461 C CA . GLY A 1 192 ? -0.238 -22.774 -2.425 1.00 31.94 192 GLY A CA 1
ATOM 1462 C C . GLY A 1 192 ? -0.907 -21.452 -2.108 1.00 31.94 192 GLY A C 1
ATOM 1463 O O . GLY A 1 192 ? -1.132 -20.648 -3.005 1.00 31.94 192 GLY A O 1
ATOM 1464 N N . GLN A 1 193 ? -1.285 -21.261 -0.847 1.00 33.81 193 GLN A N 1
ATOM 1465 C CA . GLN A 1 193 ? -1.731 -19.979 -0.310 1.00 33.81 193 GLN A CA 1
ATOM 1466 C C . GLN A 1 193 ? -0.810 -18.858 -0.808 1.00 33.81 193 GLN A C 1
ATOM 1468 O O . GLN A 1 193 ? 0.411 -19.008 -0.761 1.00 33.81 193 GLN A O 1
ATOM 1473 N N . ALA A 1 194 ? -1.393 -17.749 -1.272 1.00 33.31 194 ALA A N 1
ATOM 1474 C CA . ALA A 1 194 ? -0.635 -16.539 -1.563 1.00 33.31 194 ALA A CA 1
ATOM 1475 C C . ALA A 1 194 ? 0.263 -16.229 -0.348 1.00 33.31 194 ALA A C 1
ATOM 1477 O O . ALA A 1 194 ? -0.260 -16.179 0.771 1.00 33.31 194 ALA A O 1
ATOM 1478 N N . PRO A 1 195 ? 1.588 -16.057 -0.516 1.00 36.31 195 PRO A N 1
ATOM 1479 C CA . PRO A 1 195 ? 2.501 -15.808 0.589 1.00 36.31 195 PRO A CA 1
ATOM 1480 C C . PRO A 1 195 ? 2.409 -14.331 0.981 1.00 36.31 195 PRO A C 1
ATOM 1482 O O . PRO A 1 195 ? 3.381 -13.590 0.924 1.00 36.31 195 PRO A O 1
ATOM 1485 N N . TYR A 1 196 ? 1.209 -13.885 1.340 1.00 41.00 196 TYR A N 1
ATOM 1486 C CA . TYR A 1 196 ? 1.015 -12.635 2.044 1.00 41.00 196 TYR A CA 1
ATOM 1487 C C . TYR A 1 196 ? 0.779 -13.002 3.501 1.00 41.00 196 TYR A C 1
ATOM 1489 O O . TYR A 1 196 ? -0.334 -13.318 3.918 1.00 41.00 196 TYR A O 1
ATOM 1497 N N . THR A 1 197 ? 1.853 -13.032 4.285 1.00 36.62 197 THR A N 1
ATOM 1498 C CA . THR A 1 197 ? 1.709 -12.878 5.730 1.00 36.62 197 THR A CA 1
ATOM 1499 C C . THR A 1 197 ? 1.270 -11.432 5.948 1.00 36.62 197 THR A C 1
ATOM 1501 O O . THR A 1 197 ? 2.057 -10.534 5.634 1.00 36.62 197 THR A O 1
ATOM 1504 N N . PRO A 1 198 ? 0.045 -11.162 6.433 1.00 39.12 198 PRO A N 1
ATOM 1505 C CA . PRO A 1 198 ? -0.320 -9.805 6.796 1.00 39.12 198 PRO A CA 1
ATOM 1506 C C . PRO A 1 198 ? 0.678 -9.367 7.865 1.00 39.12 198 PRO A C 1
ATOM 1508 O O . PRO A 1 198 ? 0.883 -10.083 8.843 1.00 39.12 198 PRO A O 1
ATOM 1511 N N . TYR A 1 199 ? 1.312 -8.211 7.690 1.00 42.72 199 TYR A N 1
ATOM 1512 C CA . TYR A 1 199 ? 2.231 -7.614 8.672 1.00 42.72 199 TYR A CA 1
ATOM 1513 C C . TYR A 1 199 ? 1.515 -7.118 9.947 1.00 42.72 199 TYR A C 1
ATOM 1515 O O . TYR A 1 199 ? 2.014 -6.287 10.698 1.00 42.72 199 TYR A O 1
ATOM 1523 N N . LEU A 1 200 ? 0.328 -7.651 10.199 1.00 40.50 200 LEU A N 1
ATOM 1524 C CA . LEU A 1 200 ? -0.469 -7.483 11.388 1.00 40.50 200 LEU A CA 1
ATOM 1525 C C . LEU A 1 200 ? -0.674 -8.898 11.910 1.00 40.50 200 LEU A C 1
ATOM 1527 O O . LEU A 1 200 ? -1.084 -9.776 11.145 1.00 40.50 200 LEU A O 1
ATOM 1531 N N . GLU A 1 201 ? -0.423 -9.128 13.201 1.00 42.03 201 GLU A N 1
ATOM 1532 C CA . GLU A 1 201 ? -1.108 -10.218 13.894 1.00 42.03 201 GLU A CA 1
ATOM 1533 C C . GLU A 1 201 ? -2.550 -10.194 13.389 1.00 42.03 201 GLU A C 1
ATOM 1535 O O . GLU A 1 201 ? -3.215 -9.157 13.498 1.00 42.03 201 GLU A O 1
ATOM 1540 N N . ARG A 1 202 ? -3.005 -11.282 12.744 1.00 44.53 202 ARG A N 1
ATOM 1541 C CA . ARG A 1 202 ? -4.433 -11.456 12.485 1.00 44.53 202 ARG A CA 1
ATOM 1542 C C . ARG A 1 202 ? -5.068 -11.171 13.821 1.00 44.53 202 ARG A C 1
ATOM 1544 O O . ARG A 1 202 ? -4.830 -11.922 14.760 1.00 44.53 202 ARG A O 1
ATOM 1551 N N . SER A 1 203 ? -5.786 -10.058 13.923 1.00 48.16 203 SER A N 1
ATOM 1552 C CA . SER A 1 203 ? -6.457 -9.746 15.163 1.00 48.16 203 SER A CA 1
ATOM 1553 C C . SER A 1 203 ? -7.287 -10.990 15.469 1.00 48.16 203 SER A C 1
ATOM 1555 O O . SER A 1 203 ? -8.074 -11.406 14.613 1.00 48.16 203 SER A O 1
ATOM 1557 N N . ASP A 1 204 ? -7.088 -11.624 16.626 1.00 50.88 204 ASP A N 1
ATOM 1558 C CA . ASP A 1 204 ? -7.813 -12.854 16.986 1.00 50.88 204 ASP A CA 1
ATOM 1559 C C . ASP A 1 204 ? -9.346 -12.635 17.020 1.00 50.88 204 ASP A C 1
ATOM 1561 O O . ASP A 1 204 ? -10.149 -13.557 17.202 1.00 50.88 204 ASP A O 1
ATOM 1565 N N . TYR A 1 205 ? -9.784 -11.393 16.803 1.00 52.00 205 TYR A N 1
ATOM 1566 C CA . TYR A 1 205 ? -11.138 -11.010 16.461 1.00 52.00 205 TYR A CA 1
ATOM 1567 C C . TYR A 1 205 ? -11.578 -11.587 15.109 1.00 52.00 205 TYR A C 1
ATOM 1569 O O . TYR A 1 205 ? -11.506 -10.964 14.053 1.00 52.00 205 TYR A O 1
ATOM 1577 N N . SER A 1 206 ? -12.156 -12.784 15.156 1.00 72.62 206 SER A N 1
ATOM 1578 C CA . SER A 1 206 ? -13.091 -13.213 14.113 1.00 72.62 206 SER A CA 1
ATOM 1579 C C . SER A 1 206 ? -14.270 -12.231 14.010 1.00 72.62 206 SER A C 1
ATOM 1581 O O . SER A 1 206 ? -14.693 -11.674 15.024 1.00 72.62 206 SER A O 1
ATOM 1583 N N . LEU A 1 207 ? -14.884 -12.097 12.824 1.00 61.53 207 LEU A N 1
ATOM 1584 C CA . LEU A 1 207 ? -16.138 -11.340 12.640 1.00 61.53 207 LEU A CA 1
ATOM 1585 C C . LEU A 1 207 ? -17.178 -11.708 13.706 1.00 61.53 207 LEU A C 1
ATOM 1587 O O . LEU A 1 207 ? -17.843 -10.845 14.273 1.00 61.53 207 LEU A O 1
ATOM 1591 N N . LYS A 1 208 ? -17.264 -13.004 14.027 1.00 75.88 208 LYS A N 1
ATOM 1592 C CA . LYS A 1 208 ? -18.116 -13.516 15.099 1.00 75.88 208 LYS A CA 1
ATOM 1593 C C . LYS A 1 208 ? -17.799 -12.842 16.437 1.00 75.88 208 LYS A C 1
ATOM 1595 O O . LYS A 1 208 ? -18.718 -12.379 17.101 1.00 75.88 208 LYS A O 1
ATOM 1600 N N . LYS A 1 209 ? -16.525 -12.757 16.823 1.00 74.25 209 LYS A N 1
ATOM 1601 C CA . LYS A 1 209 ? -16.103 -12.149 18.089 1.00 74.25 209 LYS A CA 1
ATOM 1602 C C . LYS A 1 209 ? -16.304 -10.632 18.109 1.00 74.25 209 LYS A C 1
ATOM 1604 O O . LYS A 1 209 ? -16.738 -10.103 19.129 1.00 74.25 209 LYS A O 1
ATOM 1609 N N . SER A 1 210 ? -16.057 -9.948 16.993 1.00 66.44 210 SER A N 1
ATOM 1610 C CA . SER A 1 210 ? -16.294 -8.503 16.868 1.00 66.44 210 SER A CA 1
ATOM 1611 C C . SER A 1 210 ? -17.774 -8.159 17.019 1.00 66.44 210 SER A C 1
ATOM 1613 O O . SER A 1 210 ? -18.121 -7.263 17.784 1.00 66.44 210 SER A O 1
ATOM 1615 N N . VAL A 1 211 ? -18.654 -8.919 16.357 1.00 77.44 211 VAL A N 1
ATOM 1616 C CA . VAL A 1 211 ? -20.109 -8.761 16.498 1.00 77.44 211 VAL A CA 1
ATOM 1617 C C . VAL A 1 211 ? -20.548 -9.050 17.933 1.00 77.44 211 VAL A C 1
ATOM 1619 O O . VAL A 1 211 ? -21.310 -8.273 18.496 1.00 77.44 211 VAL A O 1
ATOM 1622 N N . GLU A 1 212 ? -20.045 -10.118 18.560 1.00 83.25 212 GLU A N 1
ATOM 1623 C CA . GLU A 1 212 ? -20.368 -10.440 19.958 1.00 83.25 212 GLU A CA 1
ATOM 1624 C C . GLU A 1 212 ? -19.952 -9.320 20.924 1.00 83.25 212 GLU A C 1
ATOM 1626 O O . GLU A 1 212 ? -20.721 -8.960 21.815 1.00 83.25 212 GLU A O 1
ATOM 1631 N N . ASN A 1 213 ? -18.766 -8.734 20.739 1.00 75.69 213 ASN A N 1
ATOM 1632 C CA . ASN A 1 213 ? -18.281 -7.640 21.578 1.00 75.69 213 ASN A CA 1
ATOM 1633 C C . ASN A 1 213 ? -19.088 -6.354 21.380 1.00 75.69 213 ASN A C 1
ATOM 1635 O O . ASN A 1 213 ? -19.468 -5.724 22.365 1.00 75.69 213 ASN A O 1
ATOM 1639 N N . PHE A 1 214 ? -19.394 -6.003 20.131 1.00 76.19 214 PHE A N 1
ATOM 1640 C CA . PHE A 1 214 ? -20.218 -4.841 19.808 1.00 76.19 214 PHE A CA 1
ATOM 1641 C C . PHE A 1 214 ? -21.640 -4.981 20.368 1.00 76.19 214 PHE A C 1
ATOM 1643 O O . PHE A 1 214 ? -22.167 -4.069 21.003 1.00 76.19 214 PHE A O 1
ATOM 1650 N N . GLU A 1 215 ? -22.253 -6.157 20.209 1.00 86.44 215 GLU A N 1
ATOM 1651 C CA . GLU A 1 215 ? -23.557 -6.446 20.804 1.00 86.44 215 GLU A CA 1
ATOM 1652 C C . GLU A 1 215 ? -23.515 -6.377 22.336 1.00 86.44 215 GLU A C 1
ATOM 1654 O O . GLU A 1 215 ? -24.442 -5.848 22.950 1.00 86.44 215 GLU A O 1
ATOM 1659 N N . ARG A 1 216 ? -22.452 -6.895 22.966 1.00 86.88 216 ARG A N 1
ATOM 1660 C CA . ARG A 1 216 ? -22.263 -6.844 24.423 1.00 86.88 216 ARG A CA 1
ATOM 1661 C C . ARG A 1 216 ? -22.222 -5.404 24.933 1.00 86.88 216 ARG A C 1
ATOM 1663 O O . ARG A 1 216 ? -22.874 -5.119 25.935 1.00 86.88 216 ARG A O 1
ATOM 1670 N N . GLU A 1 217 ? -21.495 -4.515 24.260 1.00 79.94 217 GLU A N 1
ATOM 1671 C CA . GLU A 1 217 ? -21.399 -3.100 24.645 1.00 79.94 217 GLU A CA 1
ATOM 1672 C C . GLU A 1 217 ? -22.743 -2.381 24.532 1.00 79.94 217 GLU A C 1
ATOM 1674 O O . GLU A 1 217 ? -23.199 -1.792 25.510 1.00 79.94 217 GLU A O 1
ATOM 1679 N N . ILE A 1 218 ? -23.451 -2.540 23.408 1.00 82.06 218 ILE A N 1
ATOM 1680 C CA . ILE A 1 218 ? -24.795 -1.963 23.238 1.00 82.06 218 ILE A CA 1
ATOM 1681 C C . ILE A 1 218 ? -25.743 -2.435 24.348 1.00 82.06 218 ILE A C 1
ATOM 1683 O O . ILE A 1 218 ? -26.527 -1.648 24.887 1.00 82.06 218 ILE A O 1
ATOM 1687 N N . LEU A 1 219 ? -25.689 -3.722 24.701 1.00 87.06 219 LEU A N 1
ATOM 1688 C CA . LEU A 1 219 ? -26.529 -4.284 25.756 1.00 87.06 219 LEU A CA 1
ATOM 1689 C C . LEU A 1 219 ? -26.181 -3.713 27.135 1.00 87.06 219 LEU A C 1
ATOM 1691 O O . LEU A 1 219 ? -27.100 -3.375 27.882 1.00 87.06 219 LEU A O 1
ATOM 1695 N N . LEU A 1 220 ? -24.894 -3.590 27.469 1.00 84.38 220 LEU A N 1
ATOM 1696 C CA . LEU A 1 220 ? -24.428 -3.011 28.733 1.00 84.38 220 LEU A CA 1
ATOM 1697 C C . LEU A 1 220 ? -24.886 -1.559 28.889 1.00 84.38 220 LEU A C 1
ATOM 1699 O O . LEU A 1 220 ? -25.534 -1.235 29.887 1.00 84.38 220 LEU A O 1
ATOM 1703 N N . ASP A 1 221 ? -24.632 -0.727 27.880 1.00 80.12 221 ASP A N 1
ATOM 1704 C CA . ASP A 1 221 ? -24.968 0.698 27.899 1.00 80.12 221 ASP A CA 1
ATOM 1705 C C . ASP A 1 221 ? -26.481 0.907 28.023 1.00 80.12 221 ASP A C 1
ATOM 1707 O O . ASP A 1 221 ? -26.961 1.692 28.846 1.00 80.12 221 ASP A O 1
ATOM 1711 N N . THR A 1 222 ? -27.263 0.125 27.275 1.00 81.75 222 THR A N 1
ATOM 1712 C CA . THR A 1 222 ? -28.727 0.209 27.327 1.00 81.75 222 THR A CA 1
ATOM 1713 C C . THR A 1 222 ? -29.267 -0.264 28.682 1.00 81.75 222 THR A C 1
ATOM 1715 O O . THR A 1 222 ? -30.190 0.336 29.238 1.00 81.75 222 THR A O 1
ATOM 1718 N N . ILE A 1 223 ? -28.721 -1.337 29.261 1.00 88.31 223 ILE A N 1
ATOM 1719 C CA . ILE A 1 223 ? -29.164 -1.811 30.581 1.00 88.31 223 ILE A CA 1
ATOM 1720 C C . ILE A 1 223 ? -28.827 -0.780 31.661 1.00 88.31 223 ILE A C 1
ATOM 1722 O O . ILE A 1 223 ? -29.680 -0.521 32.514 1.00 88.31 223 ILE A O 1
ATOM 1726 N N . ALA A 1 224 ? -27.643 -0.168 31.602 1.00 82.31 224 ALA A N 1
ATOM 1727 C CA . ALA A 1 224 ? -27.237 0.890 32.520 1.00 82.31 224 ALA A CA 1
ATOM 1728 C C . ALA A 1 224 ? -28.159 2.118 32.420 1.00 82.31 224 ALA A C 1
ATOM 1730 O O . ALA A 1 224 ? -28.608 2.635 33.441 1.00 82.31 224 ALA A O 1
ATOM 1731 N N . GLN A 1 225 ? -28.517 2.535 31.202 1.00 81.69 225 GLN A N 1
ATOM 1732 C CA . GLN A 1 225 ? -29.376 3.697 30.966 1.00 81.69 225 GLN A CA 1
ATOM 1733 C C . GLN A 1 225 ? -30.830 3.484 31.419 1.00 81.69 225 GLN A C 1
ATOM 1735 O O . GLN A 1 225 ? -31.452 4.390 31.973 1.00 81.69 225 GLN A O 1
ATOM 1740 N N . TYR A 1 226 ? -31.400 2.300 31.177 1.00 85.19 226 TYR A N 1
ATOM 1741 C CA . TYR A 1 226 ? -32.825 2.034 31.424 1.00 85.19 226 TYR A CA 1
ATOM 1742 C C . TYR A 1 226 ? -33.103 1.280 32.735 1.00 85.19 226 TYR A C 1
ATOM 1744 O O . TYR A 1 226 ? -34.271 1.073 33.093 1.00 85.19 226 TYR A O 1
ATOM 1752 N N . GLY A 1 227 ? -32.056 0.831 33.433 1.00 79.25 227 GLY A N 1
ATOM 1753 C CA . GLY A 1 227 ? -32.093 0.213 34.765 1.00 79.25 227 GLY A CA 1
ATOM 1754 C C . GLY A 1 227 ? -32.793 -1.148 34.854 1.00 79.25 227 GLY A C 1
ATOM 1755 O O . GLY A 1 227 ? -32.789 -1.780 35.905 1.00 79.25 227 GLY A O 1
ATOM 1756 N N . SER A 1 228 ? -33.415 -1.632 33.774 1.00 88.31 228 SER A N 1
ATOM 1757 C CA . SER A 1 228 ? -34.026 -2.962 33.731 1.00 88.31 228 SER A CA 1
ATOM 1758 C C . SER A 1 228 ? -33.875 -3.602 32.357 1.00 88.31 228 SER A C 1
ATOM 1760 O O . SER A 1 228 ? -34.114 -2.970 31.325 1.00 88.31 228 SER A O 1
ATOM 1762 N N . LYS A 1 229 ? -33.576 -4.906 32.349 1.00 86.81 229 LYS A N 1
ATOM 1763 C CA . LYS A 1 229 ? -33.432 -5.712 31.127 1.00 86.81 229 LYS A CA 1
ATOM 1764 C C . LYS A 1 229 ? -34.717 -5.719 30.272 1.00 86.81 229 LYS A C 1
ATOM 1766 O O . LYS A 1 229 ? -34.654 -5.850 29.054 1.00 86.81 229 LYS A O 1
ATOM 1771 N N . ARG A 1 230 ? -35.893 -5.521 30.885 1.00 88.62 230 ARG A N 1
ATOM 1772 C CA . ARG A 1 230 ? -37.188 -5.431 30.182 1.00 88.62 230 ARG A CA 1
ATOM 1773 C C . ARG A 1 230 ? -37.371 -4.104 29.441 1.00 88.62 230 ARG A C 1
ATOM 1775 O O . ARG A 1 230 ? -37.790 -4.117 28.289 1.00 88.62 230 ARG A O 1
ATOM 1782 N N . LYS A 1 231 ? -37.019 -2.974 30.067 1.00 88.44 231 LYS A N 1
ATOM 1783 C CA . LYS A 1 231 ? -37.046 -1.656 29.406 1.00 88.44 231 LYS A CA 1
ATOM 1784 C C . LYS A 1 231 ? -35.961 -1.543 28.332 1.00 88.44 231 LYS A C 1
ATOM 1786 O O . LYS A 1 231 ? -36.239 -1.024 27.258 1.00 88.44 231 LYS A O 1
ATOM 1791 N N . ALA A 1 232 ? -34.776 -2.100 28.588 1.00 90.00 232 ALA A N 1
ATOM 1792 C CA . ALA A 1 232 ? -33.684 -2.142 27.617 1.00 90.00 232 ALA A CA 1
ATOM 1793 C C . ALA A 1 232 ? -34.064 -2.915 26.339 1.00 90.00 232 ALA A C 1
ATOM 1795 O O . ALA A 1 232 ? -33.800 -2.447 25.236 1.00 90.00 232 ALA A O 1
ATOM 1796 N N . ALA A 1 233 ? -34.758 -4.053 26.469 1.00 91.94 233 ALA A N 1
ATOM 1797 C CA . ALA A 1 233 ? -35.217 -4.835 25.317 1.00 91.94 233 ALA A CA 1
ATOM 1798 C C . ALA A 1 233 ? -36.200 -4.044 24.437 1.00 91.94 233 ALA A C 1
ATOM 1800 O O . ALA A 1 233 ? -36.064 -4.025 23.214 1.00 91.94 233 ALA A O 1
ATOM 1801 N N . ALA A 1 234 ? -37.137 -3.325 25.067 1.00 90.06 234 ALA A N 1
ATOM 1802 C CA . ALA A 1 234 ? -38.078 -2.460 24.363 1.00 90.06 234 ALA A CA 1
ATOM 1803 C C . ALA A 1 234 ? -37.371 -1.303 23.633 1.00 90.06 234 ALA A C 1
ATOM 1805 O O . ALA A 1 234 ? -37.697 -1.025 22.480 1.00 90.06 234 ALA A O 1
ATOM 1806 N N . ALA A 1 235 ? -36.375 -0.671 24.267 1.00 88.94 235 ALA A N 1
ATOM 1807 C CA . ALA A 1 235 ? -35.576 0.393 23.654 1.00 88.94 235 ALA A CA 1
ATOM 1808 C C . ALA A 1 235 ? -34.781 -0.105 22.433 1.00 88.94 235 ALA A C 1
ATOM 1810 O O . ALA A 1 235 ? -34.727 0.573 21.408 1.00 88.94 235 ALA A O 1
ATOM 1811 N N . LEU A 1 236 ? -34.243 -1.326 22.507 1.00 89.50 236 LEU A N 1
ATOM 1812 C CA . LEU A 1 236 ? -33.510 -1.974 21.415 1.00 89.50 236 LEU A CA 1
ATOM 1813 C C . LEU A 1 236 ? -34.413 -2.653 20.375 1.00 89.50 236 LEU A C 1
ATOM 1815 O O . LEU A 1 236 ? -33.906 -3.306 19.464 1.00 89.50 236 LEU A O 1
ATOM 1819 N N . LYS A 1 237 ? -35.742 -2.518 20.497 1.00 91.56 237 LYS A N 1
ATOM 1820 C CA . LYS A 1 237 ? -36.736 -3.144 19.609 1.00 91.56 237 LYS A CA 1
ATOM 1821 C C . LYS A 1 237 ? -36.536 -4.658 19.453 1.00 91.56 237 LYS A C 1
ATOM 1823 O O . LYS A 1 237 ? -36.730 -5.209 18.372 1.00 91.56 237 LYS A O 1
ATOM 1828 N N . MET A 1 238 ? -36.159 -5.335 20.535 1.00 91.50 238 MET A N 1
ATOM 1829 C CA . MET A 1 238 ? -36.001 -6.789 20.570 1.00 91.50 238 MET A CA 1
ATOM 1830 C C . MET A 1 238 ? -36.884 -7.415 21.644 1.00 91.50 238 MET A C 1
ATOM 1832 O O . MET A 1 238 ? -37.233 -6.781 22.640 1.00 91.50 238 MET A O 1
ATOM 1836 N N . ASP A 1 239 ? -37.229 -8.688 21.456 1.00 94.38 239 ASP A N 1
ATOM 1837 C CA . ASP A 1 239 ? -37.970 -9.425 22.472 1.00 94.38 239 ASP A CA 1
ATOM 1838 C C . ASP A 1 239 ? -37.152 -9.571 23.767 1.00 94.38 239 ASP A C 1
ATOM 1840 O O . ASP A 1 239 ? -35.929 -9.756 23.748 1.00 94.38 239 ASP A O 1
ATOM 1844 N N . HIS A 1 240 ? -37.841 -9.528 24.908 1.00 90.69 240 HIS A N 1
ATOM 1845 C CA . HIS A 1 240 ? -37.200 -9.623 26.216 1.00 90.69 240 HIS A CA 1
ATOM 1846 C C . HIS A 1 240 ? -36.427 -10.939 26.396 1.00 90.69 240 HIS A C 1
ATOM 1848 O O . HIS A 1 240 ? -35.337 -10.935 26.971 1.00 90.69 240 HIS A O 1
ATOM 1854 N N . SER A 1 241 ? -36.940 -12.052 25.862 1.00 93.75 241 SER A N 1
ATOM 1855 C CA . SER A 1 241 ? -36.269 -13.353 25.940 1.00 93.75 241 SER A CA 1
ATOM 1856 C C . SER A 1 241 ? -34.978 -13.396 25.116 1.00 93.75 241 SER A C 1
ATOM 1858 O O . SER A 1 241 ? -33.999 -14.017 25.535 1.00 93.75 241 SER A O 1
ATOM 1860 N N . THR A 1 242 ? -34.933 -12.690 23.982 1.00 92.06 242 THR A N 1
ATOM 1861 C CA . THR A 1 242 ? -33.737 -12.564 23.134 1.00 92.06 242 THR A CA 1
ATOM 1862 C C . THR A 1 242 ? -32.636 -11.800 23.853 1.00 92.06 242 THR A C 1
ATOM 1864 O O . THR A 1 242 ? -31.482 -12.234 23.847 1.00 92.06 242 THR A O 1
ATOM 1867 N N . LEU A 1 243 ? -32.998 -10.705 24.528 1.00 90.56 243 LEU A N 1
ATOM 1868 C CA . LEU A 1 243 ? -32.055 -9.935 25.331 1.00 90.56 243 LEU A CA 1
ATOM 1869 C C . LEU A 1 243 ? -31.493 -10.774 26.483 1.00 90.56 243 LEU A C 1
ATOM 1871 O O . LEU A 1 243 ? -30.281 -10.802 26.667 1.00 90.56 243 LEU A O 1
ATOM 1875 N N . ILE A 1 244 ? -32.335 -11.518 27.212 1.00 92.50 244 ILE A N 1
ATOM 1876 C CA . ILE A 1 244 ? -31.866 -12.389 28.304 1.00 92.50 244 ILE A CA 1
ATOM 1877 C C . ILE A 1 244 ? -30.881 -13.448 27.797 1.00 92.50 244 ILE A C 1
ATOM 1879 O O . ILE A 1 244 ? -29.824 -13.628 28.400 1.00 92.50 244 ILE A O 1
ATOM 1883 N N . LYS A 1 245 ? -31.180 -14.106 26.670 1.00 92.25 245 LYS A N 1
ATOM 1884 C CA . LYS A 1 245 ? -30.279 -15.104 26.069 1.00 92.25 245 LYS A CA 1
ATOM 1885 C C . LYS A 1 245 ? -28.933 -14.495 25.668 1.00 92.25 245 LYS A C 1
ATOM 1887 O O . LYS A 1 245 ? -27.899 -15.123 25.880 1.00 92.25 245 LYS A O 1
ATOM 1892 N N . LYS A 1 246 ? -28.927 -13.276 25.115 1.00 91.69 246 LYS A N 1
ATOM 1893 C CA . LYS A 1 246 ? -27.687 -12.563 24.770 1.00 91.69 246 LYS A CA 1
ATOM 1894 C C . LYS A 1 246 ? -26.912 -12.122 26.017 1.00 91.69 246 LYS A C 1
ATOM 1896 O O . LYS A 1 246 ? -25.709 -12.334 26.066 1.00 91.69 246 LYS A O 1
ATOM 1901 N N . CYS A 1 247 ? -27.582 -11.620 27.054 1.00 87.69 247 CYS A N 1
ATOM 1902 C CA . CYS A 1 247 ? -26.949 -11.302 28.338 1.00 87.69 247 CYS A CA 1
ATOM 1903 C C . CYS A 1 247 ? -26.276 -12.528 28.969 1.00 87.69 247 CYS A C 1
ATOM 1905 O O . CYS A 1 247 ? -25.111 -12.455 29.342 1.00 87.69 247 CYS A O 1
ATOM 1907 N N . GLN A 1 248 ? -26.958 -13.678 29.002 1.00 89.00 248 GLN A N 1
ATOM 1908 C CA . GLN A 1 248 ? -26.375 -14.931 29.494 1.00 89.00 248 GLN A CA 1
ATOM 1909 C C . GLN A 1 248 ? -25.183 -15.384 28.648 1.00 89.00 248 GLN A C 1
ATOM 1911 O O . GLN A 1 248 ? -24.150 -15.762 29.193 1.00 89.00 248 GLN A O 1
ATOM 1916 N N . ARG A 1 249 ? -25.303 -15.308 27.317 1.00 85.38 249 ARG A N 1
ATOM 1917 C CA . ARG A 1 249 ? -24.219 -15.653 26.387 1.00 85.38 249 ARG A CA 1
ATOM 1918 C C . ARG A 1 249 ? -22.983 -14.769 26.572 1.00 85.38 249 ARG A C 1
ATOM 1920 O O . ARG A 1 249 ? -21.876 -15.243 26.341 1.00 85.38 249 ARG A O 1
ATOM 1927 N N . TYR A 1 250 ? -23.166 -13.510 26.967 1.00 85.69 250 TYR A N 1
ATOM 1928 C CA . TYR A 1 250 ? -22.089 -12.525 27.101 1.00 85.69 250 TYR A CA 1
ATOM 1929 C C . TYR A 1 250 ? -21.664 -12.242 28.550 1.00 85.69 250 TYR A C 1
ATOM 1931 O O . TYR A 1 250 ? -20.761 -11.436 28.755 1.00 85.69 250 TYR A O 1
ATOM 1939 N N . GLY A 1 251 ? -22.274 -12.901 29.541 1.00 81.12 251 GLY A N 1
ATOM 1940 C CA . GLY A 1 251 ? -21.938 -12.749 30.962 1.00 81.12 251 GLY A CA 1
ATOM 1941 C C . GLY A 1 251 ? -22.355 -11.409 31.590 1.00 81.12 251 GLY A C 1
ATOM 1942 O O . GLY A 1 251 ? -21.621 -10.898 32.432 1.00 81.12 251 GLY A O 1
ATOM 1943 N N . ILE A 1 252 ? -23.498 -10.840 31.173 1.00 75.81 252 ILE A N 1
ATOM 1944 C CA . ILE A 1 252 ? -24.061 -9.535 31.606 1.00 75.81 252 ILE A CA 1
ATOM 1945 C C . ILE A 1 252 ? -25.328 -9.692 32.469 1.00 75.81 252 ILE A C 1
ATOM 1947 O O . ILE A 1 252 ? -26.172 -10.555 32.139 1.00 75.81 252 ILE A O 1
#

Secondary structure (DSSP, 8-state):
--HHHHHHHHHHHHHHHHHHHHHHS-GGG--HHHHHHHHHHHHHHHHHHHH---HHHHHHT-SSEEEEEETTS-EEEE-HHHHHHHHHH-----------TT-GGGG-SHHHHHHHHHHHHHSS-EEEEEEETTTTEEEEEEEEEEE-TTS-EEEEEEEEEEEPS----------S---EEE----------------SS---S--HHHHHHHHHHHHHHHHHHHHSSHHHHHHHTTS-HHHHHHHHHHHT-

InterPro domains:
  IPR009057 Homedomain-like superfamily [SSF46689] (203-252)
  IPR030828 TyrR-like, helix-turn-helix domain [PF18024] (206-252)
  IPR035965 PAS domain superfamily [SSF55785] (51-155)

pLDDT: mean 71.86, std 19.17, range [28.91, 94.38]